Protein AF-0000000078877905 (afdb_homodimer)

Nearest PDB structures (foldseek):
  4apf-assembly1_A-2  TM=9.001E-01  e=4.195E-02  Homo sapiens
  3i3n-assembly1_A  TM=9.060E-01  e=4.950E-02  Homo sapiens
  4apf-assembly1_A-2  TM=9.000E-01  e=6.946E-02  Homo sapiens
  3i3n-assembly1_A  TM=9.058E-01  e=1.123E-01  Homo sapiens

InterPro domains:
  IPR011705 BTB/Kelch-associated [PF07707] (1-41)

Organism: Nematostella vectensis (NCBI:txid45351)

Sequence (212 aa):
VFEAVMSWIKHDVESRKKDLANLLEHIRFPLLTRKFLIDTVAKEDLIMNERPCREFVLEAIDYHLIPERRACTRTTRTIPREKSSRAVYVVGGEGKGALHDEVHSIVFEAVMSWIKHDVESRKKDLANLLEHIRFPLLTRKFLIDTVAKEDLIMNERPCREFVLEAIDYHLIPERRACTRTTRTIPREKSSRAVYVVGGEGKGALHDEVHSI

pLDDT: mean 81.26, std 23.17, range [32.41, 98.12]

Structure (mmCIF, N/CA/C/O backbone):
data_AF-0000000078877905-model_v1
#
loop_
_entity.id
_entity.type
_entity.pdbx_description
1 polymer 'BACK domain-containing protein'
#
loop_
_atom_site.group_PDB
_atom_site.id
_atom_site.type_symbol
_atom_site.label_atom_id
_atom_site.label_alt_id
_atom_site.label_comp_id
_atom_site.label_asym_id
_atom_site.label_entity_id
_atom_site.label_seq_id
_atom_site.pdbx_PDB_ins_code
_atom_site.Cartn_x
_atom_site.Cartn_y
_atom_site.Cartn_z
_atom_site.occupancy
_atom_site.B_iso_or_equiv
_atom_site.auth_seq_id
_atom_site.auth_comp_id
_atom_site.auth_asym_id
_atom_site.auth_atom_id
_atom_site.pdbx_PDB_model_num
ATOM 1 N N . VAL A 1 1 ? -17.625 -8.328 4.078 1 94.25 1 VAL A N 1
ATOM 2 C CA . VAL A 1 1 ? -17.562 -8.883 2.732 1 94.25 1 VAL A CA 1
ATOM 3 C C . VAL A 1 1 ? -16.156 -9.406 2.453 1 94.25 1 VAL A C 1
ATOM 5 O O . VAL A 1 1 ? -15.977 -10.562 2.068 1 94.25 1 VAL A O 1
ATOM 8 N N . PHE A 1 2 ? -15.109 -8.703 2.826 1 96.81 2 PHE A N 1
ATOM 9 C CA . PHE A 1 2 ? -13.727 -9.062 2.551 1 96.81 2 PHE A CA 1
ATOM 10 C C . PHE A 1 2 ? -13.359 -10.375 3.234 1 96.81 2 PHE A C 1
ATOM 12 O O . PHE A 1 2 ? -12.844 -11.297 2.592 1 96.81 2 PHE A O 1
ATOM 19 N N . GLU A 1 3 ? -13.664 -10.477 4.477 1 94.94 3 GLU A N 1
ATOM 20 C CA . GLU A 1 3 ? -13.297 -11.656 5.262 1 94.94 3 GLU A CA 1
ATOM 21 C C . GLU A 1 3 ? -13.961 -12.914 4.715 1 94.94 3 GLU A C 1
ATOM 23 O O . GLU A 1 3 ? -13.352 -13.984 4.703 1 94.94 3 GLU A O 1
ATOM 28 N N . ALA A 1 4 ? -15.164 -12.766 4.34 1 96.5 4 ALA A N 1
ATOM 29 C CA . ALA A 1 4 ? -15.875 -13.891 3.746 1 96.5 4 ALA A CA 1
ATOM 30 C C . ALA A 1 4 ? -15.219 -14.328 2.441 1 96.5 4 ALA A C 1
ATOM 32 O O . ALA A 1 4 ? -15.031 -15.523 2.207 1 96.5 4 ALA A O 1
ATOM 33 N N . VAL A 1 5 ? -14.922 -13.391 1.605 1 97.25 5 VAL A N 1
ATOM 34 C CA . VAL A 1 5 ? -14.273 -13.672 0.329 1 97.25 5 VAL A CA 1
ATOM 35 C C . VAL A 1 5 ? -12.945 -14.391 0.57 1 97.25 5 VAL A C 1
ATOM 37 O O . VAL A 1 5 ? -12.664 -15.406 -0.062 1 97.25 5 VAL A O 1
ATOM 40 N N . MET A 1 6 ? -12.156 -13.938 1.506 1 97.56 6 MET A N 1
ATOM 41 C CA . MET A 1 6 ? -10.844 -14.523 1.76 1 97.56 6 MET A CA 1
ATOM 42 C C . MET A 1 6 ? -10.977 -15.922 2.354 1 97.56 6 MET A C 1
ATOM 44 O O . MET A 1 6 ? -10.195 -16.812 2.023 1 97.56 6 MET A O 1
ATOM 48 N N . SER A 1 7 ? -11.969 -16.062 3.256 1 96.75 7 SER A N 1
ATOM 49 C CA . SER A 1 7 ? -12.219 -17.375 3.816 1 96.75 7 SER A CA 1
ATOM 50 C C . SER A 1 7 ? -12.547 -18.391 2.725 1 96.75 7 SER A C 1
ATOM 52 O O . SER A 1 7 ? -12.055 -19.516 2.746 1 96.75 7 SER A O 1
ATOM 54 N N . TRP A 1 8 ? -13.344 -18 1.843 1 96.94 8 TRP A N 1
ATOM 55 C CA . TRP A 1 8 ? -13.734 -18.859 0.726 1 96.94 8 TRP A CA 1
ATOM 56 C C . TRP A 1 8 ? -12.523 -19.219 -0.134 1 96.94 8 TRP A C 1
ATOM 58 O O . TRP A 1 8 ? -12.336 -20.375 -0.506 1 96.94 8 TRP A O 1
ATOM 68 N N . ILE A 1 9 ? -11.727 -18.266 -0.478 1 97.38 9 ILE A N 1
ATOM 69 C CA . ILE A 1 9 ? -10.562 -18.469 -1.324 1 97.38 9 ILE A CA 1
ATOM 70 C C . ILE A 1 9 ? -9.57 -19.406 -0.622 1 97.38 9 ILE A C 1
ATOM 72 O O . ILE A 1 9 ? -9.047 -20.328 -1.234 1 97.38 9 ILE A O 1
ATOM 76 N N . LYS A 1 10 ? -9.352 -19.188 0.674 1 97.19 10 LYS A N 1
ATOM 77 C CA . LYS A 1 10 ? -8.32 -19.891 1.431 1 97.19 10 LYS A CA 1
ATOM 78 C C . LYS A 1 10 ? -8.711 -21.359 1.659 1 97.19 10 LYS A C 1
ATOM 80 O O . LYS A 1 10 ? -7.855 -22.203 1.917 1 97.19 10 LYS A O 1
ATOM 85 N N . HIS A 1 11 ? -9.898 -21.688 1.582 1 96.5 11 HIS A N 1
ATOM 86 C CA . HIS A 1 11 ? -10.352 -23.062 1.718 1 96.5 11 HIS A CA 1
ATOM 87 C C . HIS A 1 11 ? -9.828 -23.938 0.583 1 96.5 11 HIS A C 1
ATOM 89 O O . HIS A 1 11 ? -9.57 -25.125 0.772 1 96.5 11 HIS A O 1
ATOM 95 N N . ASP A 1 12 ? -9.656 -23.406 -0.524 1 96.69 12 ASP A N 1
ATOM 96 C CA . ASP A 1 12 ? -9.125 -24.125 -1.684 1 96.69 12 ASP A CA 1
ATOM 97 C C . ASP A 1 12 ? -8.43 -23.156 -2.645 1 96.69 12 ASP A C 1
ATOM 99 O O . ASP A 1 12 ? -8.906 -22.938 -3.762 1 96.69 12 ASP A O 1
ATOM 103 N N . VAL A 1 13 ? -7.301 -22.719 -2.293 1 96.88 13 VAL A N 1
ATOM 104 C CA . VAL A 1 13 ? -6.582 -21.656 -2.994 1 96.88 13 VAL A CA 1
ATOM 105 C C . VAL A 1 13 ? -6.258 -22.109 -4.418 1 96.88 13 VAL A C 1
ATOM 107 O O . VAL A 1 13 ? -6.402 -21.344 -5.367 1 96.88 13 VAL A O 1
ATOM 110 N N . GLU A 1 14 ? -5.793 -23.312 -4.645 1 96.31 14 GLU A N 1
ATOM 111 C CA . GLU A 1 14 ? -5.375 -23.828 -5.945 1 96.31 14 GLU A CA 1
ATOM 112 C C . GLU A 1 14 ? -6.488 -23.703 -6.977 1 96.31 14 GLU A C 1
ATOM 114 O O . GLU A 1 14 ? -6.238 -23.297 -8.117 1 96.31 14 GLU A O 1
ATOM 119 N N . SER A 1 15 ? -7.668 -23.922 -6.566 1 96.56 15 SER A N 1
ATOM 120 C CA . SER A 1 15 ? -8.789 -23.938 -7.5 1 96.56 15 SER A CA 1
ATOM 121 C C . SER A 1 15 ? -9.453 -22.562 -7.578 1 96.56 15 SER A C 1
ATOM 123 O O . SER A 1 15 ? -10.008 -22.188 -8.617 1 96.56 15 SER A O 1
ATOM 125 N N . ARG A 1 16 ? -9.266 -21.75 -6.531 1 96 16 ARG A N 1
ATOM 126 C CA . ARG A 1 16 ? -10.141 -20.594 -6.445 1 96 16 ARG A CA 1
ATOM 127 C C . ARG A 1 16 ? -9.352 -19.297 -6.598 1 96 16 ARG A C 1
ATOM 129 O O . ARG A 1 16 ? -9.938 -18.219 -6.738 1 96 16 ARG A O 1
ATOM 136 N N . LYS A 1 17 ? -8.07 -19.297 -6.641 1 96.62 17 LYS A N 1
ATOM 137 C CA . LYS A 1 17 ? -7.223 -18.109 -6.746 1 96.62 17 LYS A CA 1
ATOM 138 C C . LYS A 1 17 ? -7.531 -17.328 -8.016 1 96.62 17 LYS A C 1
ATOM 140 O O . LYS A 1 17 ? -7.48 -16.094 -8.023 1 96.62 17 LYS A O 1
ATOM 145 N N . LYS A 1 18 ? -7.848 -18.062 -9.016 1 96.12 18 LYS A N 1
ATOM 146 C CA . LYS A 1 18 ? -8.117 -17.438 -10.312 1 96.12 18 LYS A CA 1
ATOM 147 C C . LYS A 1 18 ? -9.336 -16.516 -10.234 1 96.12 18 LYS A C 1
ATOM 149 O O . LYS A 1 18 ? -9.484 -15.609 -11.047 1 96.12 18 LYS A O 1
ATOM 154 N N . ASP A 1 19 ? -10.156 -16.75 -9.344 1 96.19 19 ASP A N 1
ATOM 155 C CA . ASP A 1 19 ? -11.406 -16.016 -9.227 1 96.19 19 ASP A CA 1
ATOM 156 C C . ASP A 1 19 ? -11.25 -14.836 -8.258 1 96.19 19 ASP A C 1
ATOM 158 O O . ASP A 1 19 ? -12.164 -14.016 -8.125 1 96.19 19 ASP A O 1
ATOM 162 N N . LEU A 1 20 ? -10.172 -14.688 -7.648 1 97.75 20 LEU A N 1
ATOM 163 C CA . LEU A 1 20 ? -9.992 -13.742 -6.551 1 97.75 20 LEU A CA 1
ATOM 164 C C . LEU A 1 20 ? -10.18 -12.312 -7.035 1 97.75 20 LEU A C 1
ATOM 166 O O . LEU A 1 20 ? -10.922 -11.539 -6.422 1 97.75 20 LEU A O 1
ATOM 170 N N . ALA A 1 21 ? -9.578 -12 -8.109 1 97.25 21 ALA A N 1
ATOM 171 C CA . ALA A 1 21 ? -9.688 -10.633 -8.625 1 97.25 21 ALA A CA 1
ATOM 172 C C . ALA A 1 21 ? -11.141 -10.266 -8.906 1 97.25 21 ALA A C 1
ATOM 174 O O . ALA A 1 21 ? -11.586 -9.164 -8.586 1 97.25 21 ALA A O 1
ATOM 175 N N . ASN A 1 22 ? -11.773 -11.164 -9.492 1 96.25 22 ASN A N 1
ATOM 176 C CA . ASN A 1 22 ? -13.18 -10.945 -9.812 1 96.25 22 ASN A CA 1
ATOM 177 C C . ASN A 1 22 ? -14.008 -10.703 -8.555 1 96.25 22 ASN A C 1
ATOM 179 O O . ASN A 1 22 ? -14.922 -9.875 -8.555 1 96.25 22 ASN A O 1
ATOM 183 N N . LEU A 1 23 ? -13.773 -11.398 -7.555 1 96.56 23 LEU A N 1
ATOM 184 C CA . LEU A 1 23 ? -14.484 -11.242 -6.297 1 96.56 23 LEU A CA 1
ATOM 185 C C . LEU A 1 23 ? -14.148 -9.906 -5.641 1 96.56 23 LEU A C 1
ATOM 187 O O . LEU A 1 23 ? -15.039 -9.211 -5.148 1 96.56 23 LEU A O 1
ATOM 191 N N . LEU A 1 24 ? -12.883 -9.539 -5.695 1 96.69 24 LEU A N 1
ATOM 192 C CA . LEU A 1 24 ? -12.422 -8.336 -5.02 1 96.69 24 LEU A CA 1
ATOM 193 C C . LEU A 1 24 ? -12.977 -7.086 -5.695 1 96.69 24 LEU A C 1
ATOM 195 O O . LEU A 1 24 ? -13.141 -6.047 -5.055 1 96.69 24 LEU A O 1
ATOM 199 N N . GLU A 1 25 ? -13.219 -7.195 -6.965 1 95.31 25 GLU A N 1
ATOM 200 C CA . GLU A 1 25 ? -13.75 -6.062 -7.719 1 95.31 25 GLU A CA 1
ATOM 201 C C . GLU A 1 25 ? -15.062 -5.574 -7.121 1 95.31 25 GLU A C 1
ATOM 203 O O . GLU A 1 25 ? -15.445 -4.418 -7.309 1 95.31 25 GLU A O 1
ATOM 208 N N . HIS A 1 26 ? -15.68 -6.391 -6.418 1 93.62 26 HIS A N 1
ATOM 209 C CA . HIS A 1 26 ? -16.984 -6.051 -5.871 1 93.62 26 HIS A CA 1
ATOM 210 C C . HIS A 1 26 ? -16.859 -5.465 -4.469 1 93.62 26 HIS A C 1
ATOM 212 O O . HIS A 1 26 ? -17.844 -4.996 -3.9 1 93.62 26 HIS A O 1
ATOM 218 N N . ILE A 1 27 ? -15.797 -5.48 -3.939 1 95.31 27 ILE A N 1
ATOM 219 C CA . ILE A 1 27 ? -15.57 -4.887 -2.627 1 95.31 27 ILE A CA 1
ATOM 220 C C . ILE A 1 27 ? -15.227 -3.406 -2.787 1 95.31 27 ILE A C 1
ATOM 222 O O . ILE A 1 27 ? -14.352 -3.047 -3.58 1 95.31 27 ILE A O 1
ATOM 226 N N . ARG A 1 28 ? -15.906 -2.492 -2.098 1 94.56 28 ARG A N 1
ATOM 227 C CA . ARG A 1 28 ? -15.602 -1.063 -2.107 1 94.56 28 ARG A CA 1
ATOM 228 C C . ARG A 1 28 ? -14.477 -0.734 -1.132 1 94.56 28 ARG A C 1
ATOM 230 O O . ARG A 1 28 ? -14.727 -0.2 -0.049 1 94.56 28 ARG A O 1
ATOM 237 N N . PHE A 1 29 ? -13.266 -0.919 -1.469 1 96.12 29 PHE A N 1
ATOM 238 C CA . PHE A 1 29 ? -12.078 -0.838 -0.625 1 96.12 29 PHE A CA 1
ATOM 239 C C . PHE A 1 29 ? -11.875 0.584 -0.116 1 96.12 29 PHE A C 1
ATOM 241 O O . PHE A 1 29 ? -11.484 0.787 1.036 1 96.12 29 PHE A O 1
ATOM 248 N N . PRO A 1 30 ? -12.227 1.585 -0.943 1 95.19 30 PRO A N 1
ATOM 249 C CA . PRO A 1 30 ? -12 2.963 -0.502 1 95.19 30 PRO A CA 1
ATOM 250 C C . PRO A 1 30 ? -12.867 3.352 0.693 1 95.19 30 PRO A C 1
ATOM 252 O O . PRO A 1 30 ? -12.586 4.348 1.365 1 95.19 30 PRO A O 1
ATOM 255 N N . LEU A 1 31 ? -13.883 2.531 0.875 1 93.25 31 LEU A N 1
ATOM 256 C CA . LEU A 1 31 ? -14.797 2.846 1.971 1 93.25 31 LEU A CA 1
ATOM 257 C C . LEU A 1 31 ? -14.383 2.113 3.244 1 93.25 31 LEU A C 1
ATOM 259 O O . LEU A 1 31 ? -14.977 2.326 4.305 1 93.25 31 LEU A O 1
ATOM 263 N N . LEU A 1 32 ? -13.398 1.354 3.221 1 95.31 32 LEU A N 1
ATOM 264 C CA . LEU A 1 32 ? -12.883 0.674 4.406 1 95.31 32 LEU A CA 1
ATOM 265 C C . LEU A 1 32 ? -11.977 1.598 5.211 1 95.31 32 LEU A C 1
ATOM 267 O O . LEU A 1 32 ? -11.461 2.582 4.684 1 95.31 32 LEU A O 1
ATOM 271 N N . THR A 1 33 ? -11.781 1.248 6.461 1 96.12 33 THR A N 1
ATOM 272 C CA . THR A 1 33 ? -10.953 2.092 7.312 1 96.12 33 THR A CA 1
ATOM 273 C C . THR A 1 33 ? -9.477 1.945 6.945 1 96.12 33 THR A C 1
ATOM 275 O O . THR A 1 33 ? -9.047 0.89 6.473 1 96.12 33 THR A O 1
ATOM 278 N N . ARG A 1 34 ? -8.734 2.982 7.203 1 96.25 34 ARG A N 1
ATOM 279 C CA . ARG A 1 34 ? -7.297 2.982 6.977 1 96.25 34 ARG A CA 1
ATOM 280 C C . ARG A 1 34 ? -6.621 1.826 7.707 1 96.25 34 ARG A C 1
ATOM 282 O O . ARG A 1 34 ? -5.809 1.107 7.125 1 96.25 34 ARG A O 1
ATOM 289 N N . LYS A 1 35 ? -6.957 1.653 8.953 1 95.88 35 LYS A N 1
ATOM 290 C CA . LYS A 1 35 ? -6.375 0.597 9.773 1 95.88 35 LYS A CA 1
ATOM 291 C C . LYS A 1 35 ? -6.652 -0.78 9.18 1 95.88 35 LYS A C 1
ATOM 293 O O . LYS A 1 35 ? -5.766 -1.635 9.141 1 95.88 35 LYS A O 1
ATOM 298 N N . PHE A 1 36 ? -7.855 -1.017 8.758 1 97.56 36 PHE A N 1
ATOM 299 C CA . PHE A 1 36 ? -8.211 -2.307 8.172 1 97.56 36 PHE A CA 1
ATOM 300 C C . PHE A 1 36 ? -7.402 -2.564 6.906 1 97.56 36 PHE A C 1
ATOM 302 O O . PHE A 1 36 ? -6.918 -3.676 6.691 1 97.56 36 PHE A O 1
ATOM 309 N N . LEU A 1 37 ? -7.227 -1.54 6.074 1 97.56 37 LEU A N 1
ATOM 310 C CA . LEU A 1 37 ? -6.48 -1.678 4.832 1 97.56 37 LEU A CA 1
ATOM 311 C C . LEU A 1 37 ? -5.027 -2.057 5.109 1 97.56 37 LEU A C 1
ATOM 313 O O . LEU A 1 37 ? -4.5 -2.99 4.504 1 97.56 37 LEU A O 1
ATOM 317 N N . ILE A 1 38 ? -4.453 -1.411 6.074 1 97 38 ILE A N 1
ATOM 318 C CA . ILE A 1 38 ? -3.027 -1.574 6.336 1 97 38 ILE A CA 1
ATOM 319 C C . ILE A 1 38 ? -2.795 -2.855 7.137 1 97 38 ILE A C 1
ATOM 321 O O . ILE A 1 38 ? -1.877 -3.623 6.832 1 97 38 ILE A O 1
ATOM 325 N N . ASP A 1 39 ? -3.604 -3.104 8.055 1 96.44 39 ASP A N 1
ATOM 326 C CA . ASP A 1 39 ? -3.338 -4.176 9.008 1 96.44 39 ASP A CA 1
ATOM 327 C C . ASP A 1 39 ? -3.889 -5.508 8.508 1 96.44 39 ASP A C 1
ATOM 329 O O . ASP A 1 39 ? -3.529 -6.566 9.023 1 96.44 39 ASP A O 1
ATOM 333 N N . THR A 1 40 ? -4.758 -5.508 7.582 1 97.25 40 THR A N 1
ATOM 334 C CA . THR A 1 40 ? -5.398 -6.754 7.18 1 97.25 40 THR A CA 1
ATOM 335 C C . THR A 1 40 ? -5.25 -6.977 5.676 1 97.25 40 THR A C 1
ATOM 337 O O . THR A 1 40 ? -4.586 -7.922 5.246 1 97.25 40 THR A O 1
ATOM 340 N N . VAL A 1 41 ? -5.727 -6.078 4.898 1 98.06 41 VAL A N 1
ATOM 341 C CA . VAL A 1 41 ? -5.84 -6.312 3.463 1 98.06 41 VAL A CA 1
ATOM 342 C C . VAL A 1 41 ? -4.449 -6.324 2.83 1 98.06 41 VAL A C 1
ATOM 344 O O . VAL A 1 41 ? -4.109 -7.242 2.082 1 98.06 41 VAL A O 1
ATOM 347 N N . ALA A 1 42 ? -3.637 -5.297 3.166 1 97.19 42 ALA A N 1
ATOM 348 C CA . ALA A 1 42 ? -2.322 -5.117 2.553 1 97.19 42 ALA A CA 1
ATOM 349 C C . ALA A 1 42 ? -1.352 -6.203 3.012 1 97.19 42 ALA A C 1
ATOM 351 O O . ALA A 1 42 ? -0.271 -6.359 2.438 1 97.19 42 ALA A O 1
ATOM 352 N N . LYS A 1 43 ? -1.758 -7 3.932 1 96 43 LYS A N 1
ATOM 353 C CA . LYS A 1 43 ? -0.897 -8.062 4.445 1 96 43 LYS A CA 1
ATOM 354 C C . LYS A 1 43 ? -1.222 -9.398 3.787 1 96 43 LYS A C 1
ATOM 356 O O . LYS A 1 43 ? -0.519 -10.391 4 1 96 43 LYS A O 1
ATOM 361 N N . GLU A 1 44 ? -2.195 -9.438 3 1 96.94 44 GLU A N 1
ATOM 362 C CA . GLU A 1 44 ? -2.584 -10.672 2.326 1 96.94 44 GLU A CA 1
ATOM 363 C C . GLU A 1 44 ? -1.74 -10.906 1.075 1 96.94 44 GLU A C 1
ATOM 365 O O . GLU A 1 44 ? -1.953 -10.258 0.046 1 96.94 44 GLU A O 1
ATOM 370 N N . ASP A 1 45 ? -0.927 -11.938 1.126 1 96.12 45 ASP A N 1
ATOM 371 C CA . ASP A 1 45 ? -0.044 -12.25 0.006 1 96.12 45 ASP A CA 1
ATOM 372 C C . ASP A 1 45 ? -0.846 -12.578 -1.25 1 96.12 45 ASP A C 1
ATOM 374 O O . ASP A 1 45 ? -0.459 -12.203 -2.359 1 96.12 45 ASP A O 1
ATOM 378 N N . LEU A 1 46 ? -1.869 -13.297 -1.067 1 95.88 46 LEU A N 1
ATOM 379 C CA . LEU A 1 46 ? -2.697 -13.711 -2.195 1 95.88 46 LEU A CA 1
ATOM 380 C C . LEU A 1 46 ? -3.178 -12.5 -2.99 1 95.88 46 LEU A C 1
ATOM 382 O O . LEU A 1 46 ? -3.387 -12.594 -4.203 1 95.88 46 LEU A O 1
ATOM 386 N N . ILE A 1 47 ? -3.25 -11.398 -2.299 1 97.56 47 ILE A N 1
ATOM 387 C CA . ILE A 1 47 ? -3.754 -10.18 -2.934 1 97.56 47 ILE A CA 1
ATOM 388 C C . ILE A 1 47 ? -2.59 -9.375 -3.502 1 97.56 47 ILE A C 1
ATOM 390 O O . ILE A 1 47 ? -2.613 -8.977 -4.668 1 97.56 47 ILE A O 1
ATOM 394 N N . MET A 1 48 ? -1.555 -9.227 -2.688 1 96.88 48 MET A N 1
ATOM 395 C CA . MET A 1 48 ? -0.489 -8.289 -3.018 1 96.88 48 MET A CA 1
ATOM 396 C C . MET A 1 48 ? 0.445 -8.867 -4.074 1 96.88 48 MET A C 1
ATOM 398 O O . MET A 1 48 ? 1.123 -8.125 -4.785 1 96.88 48 MET A O 1
ATOM 402 N N . ASN A 1 49 ? 0.405 -10.133 -4.195 1 95.56 49 ASN A N 1
ATOM 403 C CA . ASN A 1 49 ? 1.267 -10.773 -5.188 1 95.56 49 ASN A CA 1
ATOM 404 C C . ASN A 1 49 ? 0.582 -10.859 -6.551 1 95.56 49 ASN A C 1
ATOM 406 O O . ASN A 1 49 ? 1.193 -11.289 -7.527 1 95.56 49 ASN A O 1
ATOM 410 N N . GLU A 1 50 ? -0.615 -10.539 -6.668 1 95.12 50 GLU A N 1
ATOM 411 C CA . GLU A 1 50 ? -1.373 -10.539 -7.914 1 95.12 50 GLU A CA 1
ATOM 412 C C . GLU A 1 50 ? -1.755 -9.117 -8.32 1 95.12 50 GLU A C 1
ATOM 414 O O . GLU A 1 50 ? -2.629 -8.5 -7.711 1 95.12 50 GLU A O 1
ATOM 419 N N . ARG A 1 51 ? -1.189 -8.742 -9.398 1 95.12 51 ARG A N 1
ATOM 420 C CA . ARG A 1 51 ? -1.271 -7.344 -9.812 1 95.12 51 ARG A CA 1
ATOM 421 C C . ARG A 1 51 ? -2.719 -6.871 -9.859 1 95.12 51 ARG A C 1
ATOM 423 O O . ARG A 1 51 ? -3.057 -5.828 -9.297 1 95.12 51 ARG A O 1
ATOM 430 N N . PRO A 1 52 ? -3.635 -7.625 -10.539 1 96.25 52 PRO A N 1
ATOM 431 C CA . PRO A 1 52 ? -5.016 -7.133 -10.602 1 96.25 52 PRO A CA 1
ATOM 432 C C . PRO A 1 52 ? -5.637 -6.953 -9.219 1 96.25 52 PRO A C 1
ATOM 434 O O . PRO A 1 52 ? -6.434 -6.035 -9.008 1 96.25 52 PRO A O 1
ATOM 437 N N . CYS A 1 53 ? -5.293 -7.773 -8.328 1 97.38 53 CYS A N 1
ATOM 438 C CA . CYS A 1 53 ? -5.816 -7.688 -6.973 1 97.38 53 CYS A CA 1
ATOM 439 C C . CYS A 1 53 ? -5.164 -6.543 -6.207 1 97.38 53 CYS A C 1
ATOM 441 O O . CYS A 1 53 ? -5.848 -5.781 -5.523 1 97.38 53 CYS A O 1
ATOM 443 N N . ARG A 1 54 ? -3.898 -6.457 -6.371 1 97.44 54 ARG A N 1
ATOM 444 C CA . ARG A 1 54 ? -3.107 -5.426 -5.707 1 97.44 54 ARG A CA 1
ATOM 445 C C . ARG A 1 54 ? -3.588 -4.031 -6.098 1 97.44 54 ARG A C 1
ATOM 447 O O . ARG A 1 54 ? -3.572 -3.113 -5.277 1 97.44 54 ARG A O 1
ATOM 454 N N . GLU A 1 55 ? -4.004 -3.877 -7.277 1 96.5 55 GLU A N 1
ATOM 455 C CA . GLU A 1 55 ? -4.449 -2.586 -7.793 1 96.5 55 GLU A CA 1
ATOM 456 C C . GLU A 1 55 ? -5.672 -2.082 -7.031 1 96.5 55 GLU A C 1
ATOM 458 O O . GLU A 1 55 ? -5.832 -0.878 -6.824 1 96.5 55 GLU A O 1
ATOM 463 N N . PHE A 1 56 ? -6.5 -2.984 -6.637 1 96.31 56 PHE A N 1
ATOM 464 C CA . PHE A 1 56 ? -7.664 -2.576 -5.855 1 96.31 56 PHE A CA 1
ATOM 465 C C . PHE A 1 56 ? -7.234 -2.006 -4.508 1 96.31 56 PHE A C 1
ATOM 467 O O . PHE A 1 56 ? -7.816 -1.027 -4.031 1 96.31 56 PHE A O 1
ATOM 474 N N . VAL A 1 57 ? -6.254 -2.592 -3.918 1 97.56 57 VAL A N 1
ATOM 475 C CA . VAL A 1 57 ? -5.762 -2.152 -2.615 1 97.56 57 VAL A CA 1
ATOM 476 C C . VAL A 1 57 ? -5.086 -0.791 -2.75 1 97.56 57 VAL A C 1
ATOM 478 O O . VAL A 1 57 ? -5.324 0.111 -1.943 1 97.56 57 VAL A O 1
ATOM 481 N N . LEU A 1 58 ? -4.281 -0.656 -3.773 1 97.12 58 LEU A N 1
ATOM 482 C CA . LEU A 1 58 ? -3.561 0.593 -3.998 1 97.12 58 LEU A CA 1
ATOM 483 C C . LEU A 1 58 ? -4.527 1.726 -4.324 1 97.12 58 LEU A C 1
ATOM 485 O O . LEU A 1 58 ? -4.285 2.879 -3.961 1 97.12 58 LEU A O 1
ATOM 489 N N . GLU A 1 59 ? -5.582 1.372 -4.992 1 96.12 59 GLU A N 1
ATOM 490 C CA . GLU A 1 59 ? -6.625 2.361 -5.242 1 96.12 59 GLU A CA 1
ATOM 491 C C . GLU A 1 59 ? -7.211 2.891 -3.938 1 96.12 59 GLU A C 1
ATOM 493 O O . GLU A 1 59 ? -7.426 4.094 -3.789 1 96.12 59 GLU A O 1
ATOM 498 N N . ALA A 1 60 ? -7.512 2.043 -3.1 1 97.06 60 ALA A N 1
ATOM 499 C CA . ALA A 1 60 ? -8.055 2.432 -1.8 1 97.06 60 ALA A CA 1
ATOM 500 C C . ALA A 1 60 ? -7.047 3.258 -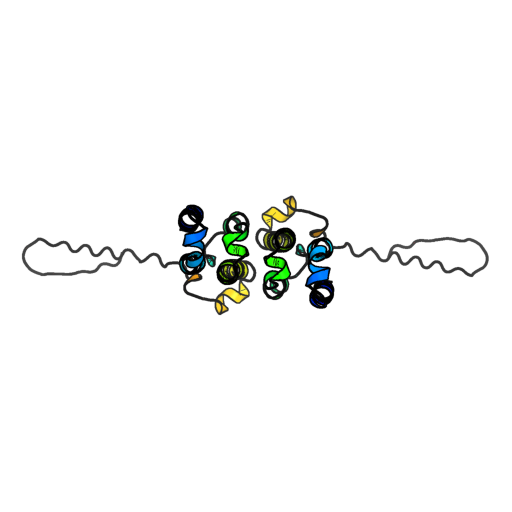1.008 1 97.06 60 ALA A C 1
ATOM 502 O O . ALA A 1 60 ? -7.406 4.258 -0.384 1 97.06 60 ALA A O 1
ATOM 503 N N . ILE A 1 61 ? -5.816 2.807 -1.026 1 97.81 61 ILE A N 1
ATOM 504 C CA . ILE A 1 61 ? -4.762 3.531 -0.322 1 97.81 61 ILE A CA 1
ATOM 505 C C . ILE A 1 61 ? -4.609 4.93 -0.917 1 97.81 61 ILE A C 1
ATOM 507 O O . ILE A 1 61 ? -4.52 5.914 -0.185 1 97.81 61 ILE A O 1
ATOM 511 N N . ASP A 1 62 ? -4.602 4.98 -2.182 1 96.5 62 ASP A N 1
ATOM 512 C CA . ASP A 1 62 ? -4.547 6.266 -2.873 1 96.5 62 ASP A CA 1
ATOM 513 C C . ASP A 1 62 ? -5.691 7.176 -2.43 1 96.5 62 ASP A C 1
ATOM 515 O O . ASP A 1 62 ? -5.48 8.359 -2.16 1 96.5 62 ASP A O 1
ATOM 519 N N . TYR A 1 63 ? -6.875 6.688 -2.389 1 96.38 63 TYR A N 1
ATOM 520 C CA . TYR A 1 63 ? -8.078 7.402 -1.98 1 96.38 63 TYR A CA 1
ATOM 521 C C . TYR A 1 63 ? -7.891 8.055 -0.618 1 96.38 63 TYR A C 1
ATOM 523 O O . TYR A 1 63 ? -8.32 9.195 -0.404 1 96.38 63 TYR A O 1
ATOM 531 N N . HIS A 1 64 ? -7.293 7.387 0.305 1 96.12 64 HIS A N 1
ATOM 532 C CA . HIS A 1 64 ? -7.09 7.883 1.662 1 96.12 64 HIS A CA 1
ATOM 533 C C . HIS A 1 64 ? -5.891 8.82 1.733 1 96.12 64 HIS A C 1
ATOM 535 O O . HIS A 1 64 ? -5.887 9.766 2.523 1 96.12 64 HIS A O 1
ATOM 541 N N . LEU A 1 65 ? -4.906 8.602 0.946 1 96.06 65 LEU A N 1
ATOM 542 C CA . LEU A 1 65 ? -3.617 9.281 1.062 1 96.06 65 LEU A CA 1
ATOM 543 C C . LEU A 1 65 ? -3.645 10.625 0.345 1 96.06 65 LEU A C 1
ATOM 545 O O . LEU A 1 65 ? -2.965 11.57 0.76 1 96.06 65 LEU A O 1
ATOM 549 N N . ILE A 1 66 ? -4.367 10.664 -0.64 1 95.75 66 ILE A N 1
ATOM 550 C CA . ILE A 1 66 ? -4.352 11.852 -1.482 1 95.75 66 ILE A CA 1
ATOM 551 C C . ILE A 1 66 ? -5.777 12.336 -1.721 1 95.75 66 ILE A C 1
ATOM 553 O O . ILE A 1 66 ? -6.305 12.219 -2.83 1 95.75 66 ILE A O 1
ATOM 557 N N . PRO A 1 67 ? -6.363 12.945 -0.763 1 92.25 67 PRO A N 1
ATOM 558 C CA . PRO A 1 67 ? -7.766 13.367 -0.845 1 92.25 67 PRO A CA 1
ATOM 559 C C . PRO A 1 67 ? -8.039 14.297 -2.023 1 92.25 67 PRO A C 1
ATOM 561 O O . PRO A 1 67 ? -9.148 14.305 -2.564 1 92.25 67 PRO A O 1
ATOM 564 N N . GLU A 1 68 ? -7.035 15.031 -2.371 1 92.56 68 GLU A N 1
ATOM 565 C CA . GLU A 1 68 ? -7.188 15.961 -3.482 1 92.56 68 GLU A CA 1
ATOM 566 C C . GLU A 1 68 ? -7.469 15.227 -4.789 1 92.56 68 GLU A C 1
ATOM 568 O O . GLU A 1 68 ? -7.941 15.828 -5.758 1 92.56 68 GLU A O 1
ATOM 573 N N . ARG A 1 69 ? -7.27 13.977 -4.809 1 92 69 ARG A N 1
ATOM 574 C CA . ARG A 1 69 ? -7.441 13.18 -6.02 1 92 69 ARG A CA 1
ATOM 575 C C . ARG A 1 69 ? -8.789 12.461 -6.012 1 92 69 ARG A C 1
ATOM 577 O O . ARG A 1 69 ? -9.172 11.852 -7.012 1 92 69 ARG A O 1
ATOM 584 N N . ARG A 1 70 ? -9.5 12.523 -4.949 1 87.38 70 ARG A N 1
ATOM 585 C CA . ARG A 1 70 ? -10.727 11.75 -4.797 1 87.38 70 ARG A CA 1
ATOM 586 C C . ARG A 1 70 ? -11.75 12.125 -5.863 1 87.38 70 ARG A C 1
ATOM 588 O O . ARG A 1 70 ? -12.43 11.25 -6.41 1 87.38 70 ARG A O 1
ATOM 595 N N . ALA A 1 71 ? -11.797 13.406 -6.07 1 84.19 71 ALA A N 1
ATOM 596 C CA . ALA A 1 71 ? -12.773 13.883 -7.047 1 84.19 71 ALA A CA 1
ATOM 597 C C . ALA A 1 71 ? -12.477 13.328 -8.438 1 84.19 71 ALA A C 1
ATOM 599 O O . ALA A 1 71 ? -13.398 13.016 -9.195 1 84.19 71 ALA A O 1
ATOM 600 N N . CYS A 1 72 ? -11.297 13.086 -8.711 1 83.69 72 CYS A N 1
ATOM 601 C CA . CYS A 1 72 ? -10.867 12.625 -10.023 1 83.69 72 CYS A CA 1
ATOM 602 C C . CYS A 1 72 ? -10.938 11.109 -10.125 1 83.69 72 CYS A C 1
ATOM 604 O O . CYS A 1 72 ? -10.906 10.547 -11.227 1 83.69 72 CYS A O 1
ATOM 606 N N . THR A 1 73 ? -10.945 10.461 -9.031 1 77.38 73 THR A N 1
ATOM 607 C CA . THR A 1 73 ? -10.898 9 -9.023 1 77.38 73 THR A CA 1
ATOM 608 C C . THR A 1 73 ? -12.258 8.43 -8.617 1 77.38 73 THR A C 1
ATOM 610 O O . THR A 1 73 ? -12.344 7.266 -8.219 1 77.38 73 THR A O 1
ATOM 613 N N . ARG A 1 74 ? -13.203 9.18 -8.781 1 77.56 74 ARG A N 1
ATOM 614 C CA . ARG A 1 74 ? -14.531 8.727 -8.367 1 77.56 74 ARG A CA 1
ATOM 615 C C . ARG A 1 74 ? -15 7.555 -9.219 1 77.56 74 ARG A C 1
ATOM 617 O O . ARG A 1 74 ? -14.93 7.605 -10.453 1 77.56 74 ARG A O 1
ATOM 624 N N . THR A 1 75 ? -15.125 6.488 -8.68 1 81.94 75 THR A N 1
ATOM 625 C CA . THR A 1 75 ? -15.656 5.266 -9.273 1 81.94 75 THR A CA 1
ATOM 626 C C . THR A 1 75 ? -16.781 4.691 -8.414 1 81.94 75 THR A C 1
ATOM 628 O O . THR A 1 75 ? -17.094 5.23 -7.352 1 81.94 75 THR A O 1
ATOM 631 N N . THR A 1 76 ? -17.531 3.721 -8.938 1 78.12 76 THR A N 1
ATOM 632 C CA . THR A 1 76 ? -18.594 3.076 -8.18 1 78.12 76 THR A CA 1
ATOM 633 C C . THR A 1 76 ? -18.078 2.6 -6.824 1 78.12 76 THR A C 1
ATOM 635 O O . THR A 1 76 ? -18.844 2.533 -5.855 1 78.12 76 THR A O 1
ATOM 638 N N . ARG A 1 77 ? -16.828 2.426 -6.77 1 83.06 77 ARG A N 1
ATOM 639 C CA . ARG A 1 77 ? -16.219 1.857 -5.57 1 83.06 77 ARG A CA 1
ATOM 640 C C . ARG A 1 77 ? -15.922 2.943 -4.543 1 83.06 77 ARG A C 1
ATOM 642 O O . ARG A 1 77 ? -15.648 2.645 -3.377 1 83.06 77 ARG A O 1
ATOM 649 N N . THR A 1 78 ? -16.016 4.133 -4.973 1 80.88 78 THR A N 1
ATOM 650 C CA . THR A 1 78 ? -15.672 5.238 -4.086 1 80.88 78 THR A CA 1
ATOM 651 C C . THR A 1 78 ? -16.938 5.945 -3.596 1 80.88 78 THR A C 1
ATOM 653 O O . THR A 1 78 ? -16.859 6.867 -2.779 1 80.88 78 THR A O 1
ATOM 656 N N . ILE A 1 79 ? -18.062 5.617 -4.18 1 74.12 79 ILE A N 1
ATOM 657 C CA . ILE A 1 79 ? -19.328 6.207 -3.785 1 74.12 79 ILE A CA 1
ATOM 658 C C . ILE A 1 79 ? -19.984 5.355 -2.695 1 74.12 79 ILE A C 1
ATOM 660 O O . ILE A 1 79 ? -20.125 4.145 -2.852 1 74.12 79 ILE A O 1
ATOM 664 N N . PRO A 1 80 ? -20.234 6.105 -1.542 1 71.81 80 PRO A N 1
ATOM 665 C CA . PRO A 1 80 ? -20.891 5.316 -0.498 1 71.81 80 PRO A CA 1
ATOM 666 C C . PRO A 1 80 ? -22.234 4.727 -0.953 1 71.81 80 PRO A C 1
ATOM 668 O O . PRO A 1 80 ? -22.922 5.328 -1.769 1 71.81 80 PRO A O 1
ATOM 671 N N . ARG A 1 81 ? -22.406 3.57 -0.594 1 61.91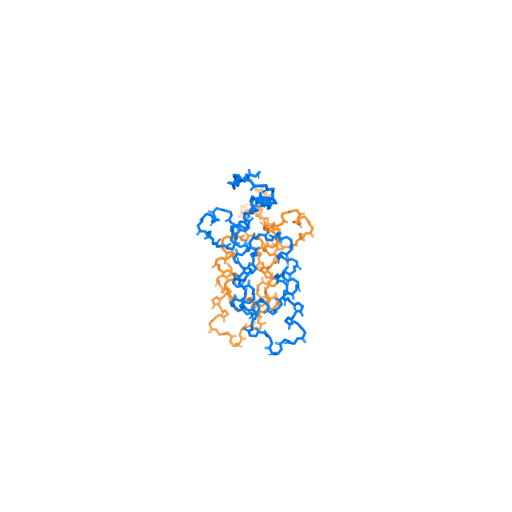 81 ARG A N 1
ATOM 672 C CA . ARG A 1 81 ? -23.703 2.99 -0.889 1 61.91 81 ARG A CA 1
ATOM 673 C C . ARG A 1 81 ? -24.828 3.83 -0.282 1 61.91 81 ARG A C 1
ATOM 675 O O . ARG A 1 81 ? -24.797 4.152 0.907 1 61.91 81 ARG A O 1
ATOM 682 N N . GLU A 1 82 ? -25.391 4.773 -1.037 1 59.38 82 GLU A N 1
ATOM 683 C CA . GLU A 1 82 ? -26.516 5.578 -0.571 1 59.38 82 GLU A CA 1
ATOM 684 C C . GLU A 1 82 ? -27.594 4.707 0.056 1 59.38 82 GLU A C 1
ATOM 686 O O . GLU A 1 82 ? -27.953 3.664 -0.493 1 59.38 82 GLU A O 1
ATOM 691 N N . LYS A 1 83 ? -27.578 4.816 1.488 1 50.75 83 LYS A N 1
ATOM 692 C CA . LYS A 1 83 ? -28.719 4.18 2.137 1 50.75 83 LYS A CA 1
ATOM 693 C C . LYS A 1 83 ? -30.016 4.473 1.383 1 50.75 83 LYS A C 1
ATOM 695 O O . LYS A 1 83 ? -30.312 5.629 1.062 1 50.75 83 LYS A O 1
ATOM 700 N N . SER A 1 84 ? -30.359 3.566 0.543 1 45.78 84 SER A N 1
ATOM 701 C CA . SER A 1 84 ? -31.703 3.727 -0.022 1 45.78 84 SER A CA 1
ATOM 702 C C . SER A 1 84 ? -32.688 4.277 1.014 1 45.78 84 SER A C 1
ATOM 704 O O . SER A 1 84 ? -32.719 3.807 2.152 1 45.78 84 SER A O 1
ATOM 706 N N . SER A 1 85 ? -32.938 5.559 0.988 1 47.38 85 SER A N 1
ATOM 707 C CA . SER A 1 85 ? -34.156 6.043 1.668 1 47.38 85 SER A CA 1
ATOM 708 C C . SER A 1 85 ? -35.219 4.977 1.704 1 47.38 85 SER A C 1
ATOM 710 O O . SER A 1 85 ? -35.562 4.375 0.678 1 47.38 85 SER A O 1
ATOM 712 N N . ARG A 1 86 ? -35.312 4.305 2.779 1 41.41 86 ARG A N 1
ATOM 713 C CA . ARG A 1 86 ? -36.406 3.383 3.066 1 41.41 86 ARG A CA 1
ATOM 714 C C . ARG A 1 86 ? -37.719 3.914 2.518 1 41.41 86 ARG A C 1
ATOM 716 O O . ARG A 1 86 ? -38.281 4.871 3.057 1 41.41 86 ARG A O 1
ATOM 723 N N . ALA A 1 87 ? -37.906 4.059 1.228 1 41.91 87 ALA A N 1
ATOM 724 C CA . ALA A 1 87 ? -39.312 4.227 0.866 1 41.91 87 ALA A CA 1
ATOM 725 C C . ALA A 1 87 ? -40.125 2.986 1.226 1 41.91 87 ALA A C 1
ATOM 727 O O . ALA A 1 87 ? -39.906 1.906 0.675 1 41.91 87 ALA A O 1
ATOM 728 N N . VAL A 1 88 ? -40.344 2.74 2.432 1 44.81 88 VAL A N 1
ATOM 729 C CA . VAL A 1 88 ? -41.312 1.733 2.83 1 44.81 88 VAL A CA 1
ATOM 730 C C . VAL A 1 88 ? -42.625 1.957 2.076 1 44.81 88 VAL A C 1
ATOM 732 O O . VAL A 1 88 ? -43.25 3.016 2.199 1 44.81 88 VAL A O 1
ATOM 735 N N . TYR A 1 89 ? -42.75 1.3 0.991 1 43.94 89 TYR A N 1
ATOM 736 C CA . TYR A 1 89 ? -44.062 1.271 0.34 1 43.94 89 TYR A CA 1
ATOM 737 C C . TYR A 1 89 ? -45.031 0.351 1.086 1 43.94 89 TYR A C 1
ATOM 739 O O . TYR A 1 89 ? -44.688 -0.799 1.38 1 43.94 89 TYR A O 1
ATOM 747 N N . VAL A 1 90 ? -45.625 0.856 2.1 1 41.97 90 VAL A N 1
ATOM 748 C CA . VAL A 1 90 ? -46.688 0.075 2.705 1 41.97 90 VAL A CA 1
ATOM 749 C C . VAL A 1 90 ? -47.812 -0.121 1.693 1 41.97 90 VAL A C 1
ATOM 751 O O . VAL A 1 90 ? -48.406 0.852 1.195 1 41.97 90 VAL A O 1
ATOM 754 N N . VAL A 1 91 ? -47.844 -1.14 0.962 1 45.47 91 VAL A N 1
ATOM 755 C CA . VAL A 1 91 ? -49 -1.526 0.126 1 45.47 91 VAL A CA 1
ATOM 756 C C . VAL A 1 91 ? -50.062 -2.215 0.981 1 45.47 91 VAL A C 1
ATOM 758 O O . VAL A 1 91 ? -49.781 -3.262 1.58 1 45.47 91 VAL A O 1
ATOM 761 N N . GLY A 1 92 ? -50.719 -1.449 1.921 1 40.69 92 GLY A N 1
ATOM 762 C CA . GLY A 1 92 ? -51.875 -2.012 2.572 1 40.69 92 GLY A CA 1
ATOM 763 C C . GLY A 1 92 ? -52.938 -2.508 1.593 1 40.69 92 GLY A C 1
ATOM 764 O O . GLY A 1 92 ? -53.312 -1.789 0.665 1 40.69 92 GLY A O 1
ATOM 765 N N . GLY A 1 93 ? -52.938 -3.666 1.322 1 36.66 93 GLY A N 1
ATOM 766 C CA . GLY A 1 93 ? -53.844 -4.359 0.427 1 36.66 93 GLY A CA 1
ATOM 767 C C . GLY A 1 93 ? -55.312 -4.062 0.72 1 36.66 93 GLY A C 1
ATOM 768 O O . GLY A 1 93 ? -56.125 -3.902 -0.202 1 36.66 93 GLY A O 1
ATOM 769 N N . GLU A 1 94 ? -55.844 -4.324 2.027 1 37.62 94 GLU A N 1
ATOM 770 C CA . GLU A 1 94 ? -57.125 -5.035 1.925 1 37.62 94 GLU A CA 1
ATOM 771 C C . GLU A 1 94 ? -58.25 -4.082 1.574 1 37.62 94 GLU A C 1
ATOM 773 O O . GLU A 1 94 ? -59.219 -4.477 0.916 1 37.62 94 GLU A O 1
ATOM 778 N N . GLY A 1 95 ? -58.562 -2.842 2.174 1 36.47 95 GLY A N 1
ATOM 779 C CA . GLY A 1 95 ? -60.031 -2.811 2.303 1 36.47 95 GLY A CA 1
ATOM 780 C C . GLY A 1 95 ? -60.719 -2.645 0.976 1 36.47 95 GLY A C 1
ATOM 781 O O . GLY A 1 95 ? -60.094 -2.471 -0.063 1 36.47 95 GLY A O 1
ATOM 782 N N . LYS A 1 96 ? -62.125 -2.121 0.92 1 37.88 96 LYS A N 1
ATOM 783 C CA . LYS A 1 96 ? -63 -2.027 -0.236 1 37.88 96 LYS A CA 1
ATOM 784 C C . LYS A 1 96 ? -62.344 -1.263 -1.378 1 37.88 96 LYS A C 1
ATOM 786 O O . LYS A 1 96 ? -62.312 -1.738 -2.514 1 37.88 96 LYS A O 1
ATOM 791 N N . GLY A 1 97 ? -62.75 0.131 -1.698 1 37.31 97 GLY A N 1
ATOM 792 C CA . GLY A 1 97 ? -62.812 0.924 -2.916 1 37.31 97 GLY A CA 1
ATOM 793 C C . GLY A 1 97 ? -61.406 1.343 -3.395 1 37.31 97 GLY A C 1
ATOM 794 O O . GLY A 1 97 ? -61.031 1.068 -4.535 1 37.31 97 GLY A O 1
ATOM 795 N N . ALA A 1 98 ? -61.031 2.73 -3.115 1 36.09 98 ALA A N 1
ATOM 796 C CA . ALA A 1 98 ? -60.125 3.592 -3.871 1 36.09 98 ALA A CA 1
ATOM 797 C C . ALA A 1 98 ? -58.688 3.238 -3.586 1 36.09 98 ALA A C 1
ATOM 799 O O . ALA A 1 98 ? -58.281 3.045 -2.43 1 36.09 98 ALA A O 1
ATOM 800 N N . LEU A 1 99 ? -58 2.529 -4.461 1 36.56 99 LEU A N 1
ATOM 801 C CA . LEU A 1 99 ? -56.594 2.125 -4.582 1 36.56 99 LEU A CA 1
ATOM 802 C C . LEU A 1 99 ? -55.656 3.307 -4.32 1 36.56 99 LEU A C 1
ATOM 804 O O . LEU A 1 99 ? -55.562 4.223 -5.141 1 36.56 99 LEU A O 1
ATOM 808 N N . HIS A 1 100 ? -55.781 4.094 -3.178 1 34.28 100 HIS A N 1
ATOM 809 C CA . HIS A 1 100 ? -54.844 5.199 -3.141 1 34.28 100 HIS A CA 1
ATOM 810 C C . HIS A 1 100 ? -53.438 4.707 -2.848 1 34.28 100 HIS A C 1
ATOM 812 O O . HIS A 1 100 ? -53.188 4.02 -1.848 1 34.28 100 HIS A O 1
ATOM 818 N N . ASP A 1 101 ? -52.688 4.262 -3.814 1 38.53 101 ASP A N 1
ATOM 819 C CA . ASP A 1 101 ? -51.281 3.867 -3.793 1 38.53 101 ASP A CA 1
ATOM 820 C C . ASP A 1 101 ? -50.375 5.012 -3.307 1 38.53 101 ASP A C 1
ATOM 822 O O . ASP A 1 101 ? -50.281 6.047 -3.969 1 38.53 101 ASP A O 1
ATOM 826 N N . GLU A 1 102 ? -50.594 5.543 -2.012 1 37.5 102 GLU A N 1
ATOM 827 C CA . GLU A 1 102 ? -49.656 6.641 -1.708 1 37.5 102 GLU A CA 1
ATOM 828 C C . GLU A 1 102 ? -48.281 6.121 -1.307 1 37.5 102 GLU A C 1
ATOM 830 O O . GLU A 1 102 ? -48.188 5.199 -0.494 1 37.5 102 GLU A O 1
ATOM 835 N N . VAL A 1 103 ? -47.375 6.145 -2.189 1 39.78 103 VAL A N 1
ATOM 836 C CA . VAL A 1 103 ? -45.969 5.902 -2.004 1 39.78 103 VAL A CA 1
ATOM 837 C C . VAL A 1 103 ? -45.344 6.996 -1.12 1 39.78 103 VAL A C 1
ATOM 839 O O . VAL A 1 103 ? -45.5 8.188 -1.402 1 39.78 103 VAL A O 1
ATOM 842 N N . HIS A 1 104 ? -45.344 6.816 0.297 1 36.56 104 HIS A N 1
ATOM 843 C CA . HIS A 1 104 ? -44.719 7.852 1.108 1 36.56 104 HIS A CA 1
ATOM 844 C C . HIS A 1 104 ? -43.25 7.527 1.376 1 36.56 104 HIS A C 1
ATOM 846 O O . HIS A 1 104 ? -42.906 6.375 1.643 1 36.56 104 HIS A O 1
ATOM 852 N N . SER A 1 105 ? -42.344 8.172 0.702 1 36.5 105 SER A N 1
ATOM 853 C CA . SER A 1 105 ? -40.938 8.219 1.055 1 36.5 105 SER A CA 1
ATOM 854 C C . SER A 1 105 ? -40.719 8.898 2.402 1 36.5 105 SER A C 1
ATOM 856 O O . SER A 1 105 ? -41.312 9.938 2.68 1 36.5 105 SER A O 1
ATOM 858 N N . ILE A 1 106 ? -40.562 8.008 3.439 1 32.41 106 ILE A N 1
ATOM 859 C CA . ILE A 1 106 ? -40.25 8.664 4.699 1 32.41 106 ILE A CA 1
ATOM 860 C C . ILE A 1 106 ? -38.75 9.078 4.695 1 32.41 106 ILE A C 1
ATOM 862 O O . ILE A 1 106 ? -37.906 8.289 4.316 1 32.41 106 ILE A O 1
ATOM 866 N N . VAL B 1 1 ? 17.672 8.734 -4.254 1 94.31 1 VAL B N 1
ATOM 867 C CA . VAL B 1 1 ? 18.266 7.48 -3.816 1 94.31 1 VAL B CA 1
ATOM 868 C C . VAL B 1 1 ? 17.469 6.305 -4.387 1 94.31 1 VAL B C 1
ATOM 870 O O . VAL B 1 1 ? 18.047 5.418 -5.023 1 94.31 1 VAL B O 1
ATOM 873 N N . PHE B 1 2 ? 16.156 6.336 -4.395 1 96.75 2 PHE B N 1
ATOM 874 C CA . PHE B 1 2 ? 15.305 5.246 -4.852 1 96.75 2 PHE B CA 1
ATOM 875 C C . PHE B 1 2 ? 15.531 4.969 -6.336 1 96.75 2 PHE B C 1
ATOM 877 O O . PHE B 1 2 ? 15.766 3.824 -6.73 1 96.75 2 PHE B O 1
ATOM 884 N N . GLU B 1 3 ? 15.5 5.988 -7.109 1 94.94 3 GLU B N 1
ATOM 885 C CA . GLU B 1 3 ? 15.617 5.84 -8.555 1 94.94 3 GLU B CA 1
ATOM 886 C C . GLU B 1 3 ? 16.953 5.234 -8.945 1 94.94 3 GLU B C 1
ATOM 888 O O . GLU B 1 3 ? 17.047 4.43 -9.875 1 94.94 3 GLU B O 1
ATOM 893 N N . ALA B 1 4 ? 17.938 5.656 -8.289 1 96.5 4 ALA B N 1
ATOM 894 C CA . ALA B 1 4 ? 19.266 5.102 -8.531 1 96.5 4 ALA B CA 1
ATOM 895 C C . ALA B 1 4 ? 19.312 3.615 -8.195 1 96.5 4 ALA B C 1
ATOM 897 O O . ALA B 1 4 ? 19.859 2.814 -8.969 1 96.5 4 ALA B O 1
ATOM 898 N N . VAL B 1 5 ? 18.797 3.275 -7.059 1 97.25 5 VAL B N 1
ATOM 899 C CA . VAL B 1 5 ? 18.75 1.884 -6.625 1 97.25 5 VAL B CA 1
ATOM 900 C C . VAL B 1 5 ? 18 1.044 -7.652 1 97.25 5 VAL B C 1
ATOM 902 O O . VAL B 1 5 ? 18.469 -0.017 -8.062 1 97.25 5 VAL B O 1
ATOM 905 N N . MET B 1 6 ? 16.875 1.503 -8.125 1 97.56 6 MET B N 1
ATOM 906 C CA . MET B 1 6 ? 16.062 0.737 -9.062 1 97.56 6 MET B CA 1
ATOM 907 C C . MET B 1 6 ? 16.75 0.618 -10.422 1 97.56 6 MET B C 1
ATOM 909 O O . MET B 1 6 ? 16.672 -0.427 -11.07 1 97.56 6 MET B O 1
ATOM 913 N N . SER B 1 7 ? 17.391 1.722 -10.828 1 96.75 7 SER B N 1
ATOM 914 C CA . SER B 1 7 ? 18.141 1.675 -12.078 1 96.75 7 SER B CA 1
ATOM 915 C C . SER B 1 7 ? 19.234 0.607 -12.031 1 96.75 7 SER B C 1
ATOM 917 O O . SER B 1 7 ? 19.422 -0.136 -12.992 1 96.75 7 SER B O 1
ATOM 919 N N . TRP B 1 8 ? 19.891 0.562 -10.984 1 96.94 8 TRP B N 1
ATOM 920 C CA . TRP B 1 8 ? 20.953 -0.425 -10.789 1 96.94 8 TRP B CA 1
ATOM 921 C C . TRP B 1 8 ? 20.391 -1.841 -10.82 1 96.94 8 TRP B C 1
ATOM 923 O O . TRP B 1 8 ? 20.953 -2.727 -11.469 1 96.94 8 TRP B O 1
ATOM 933 N N . ILE B 1 9 ? 19.328 -2.072 -10.125 1 97.44 9 ILE B N 1
ATOM 934 C CA . ILE B 1 9 ? 18.719 -3.395 -10.047 1 97.44 9 ILE B CA 1
ATOM 935 C C . ILE B 1 9 ? 18.219 -3.814 -11.43 1 97.44 9 ILE B C 1
ATOM 937 O O . ILE B 1 9 ? 18.453 -4.949 -11.859 1 97.44 9 ILE B O 1
ATOM 941 N N . LYS B 1 10 ? 17.609 -2.914 -12.156 1 97.19 10 LYS B N 1
ATOM 942 C CA . LYS B 1 10 ? 16.953 -3.219 -13.422 1 97.19 10 LYS B CA 1
ATOM 943 C C . LYS B 1 10 ? 17.969 -3.49 -14.516 1 97.19 10 LYS B C 1
ATOM 945 O O . LYS B 1 10 ? 17.656 -4.125 -15.523 1 97.19 10 LYS B O 1
ATOM 950 N N . HIS B 1 11 ? 19.125 -3.055 -14.391 1 96.44 11 HIS B N 1
ATOM 951 C CA . HIS B 1 11 ? 20.188 -3.328 -15.359 1 96.44 11 HIS B CA 1
ATOM 952 C C . HIS B 1 11 ? 20.516 -4.816 -15.406 1 96.44 11 HIS B C 1
ATOM 954 O O . HIS B 1 11 ? 20.891 -5.34 -16.453 1 96.44 11 HIS B O 1
ATOM 960 N N . ASP B 1 12 ? 20.391 -5.477 -14.367 1 96.69 12 ASP B N 1
ATOM 961 C CA . ASP B 1 12 ? 20.641 -6.914 -14.281 1 96.69 12 ASP B CA 1
ATOM 962 C C . ASP B 1 12 ? 19.828 -7.547 -13.156 1 96.69 12 ASP B C 1
ATOM 964 O O . ASP B 1 12 ? 20.391 -8.023 -12.172 1 96.69 12 ASP B O 1
ATOM 968 N N . VAL B 1 13 ? 18.609 -7.703 -13.375 1 96.88 13 VAL B N 1
ATOM 969 C CA . VAL B 1 13 ? 17.656 -8.125 -12.359 1 96.88 13 VAL B CA 1
ATOM 970 C C . VAL B 1 13 ? 18 -9.531 -11.867 1 96.88 13 VAL B C 1
ATOM 972 O O . VAL B 1 13 ? 17.969 -9.797 -10.664 1 96.88 13 VAL B O 1
ATOM 975 N N . GLU B 1 14 ? 18.312 -10.461 -12.711 1 96.31 14 GLU B N 1
ATOM 976 C CA . GLU B 1 14 ? 18.578 -11.852 -12.375 1 96.31 14 GLU B CA 1
ATOM 977 C C . GLU B 1 14 ? 19.688 -11.961 -11.328 1 96.31 14 GLU B C 1
ATOM 979 O O . GLU B 1 14 ? 19.578 -12.742 -10.375 1 96.31 14 GLU B O 1
ATOM 984 N N . SER B 1 15 ? 20.656 -11.141 -11.43 1 96.56 15 SER B N 1
ATOM 985 C CA . SER B 1 15 ? 21.812 -11.234 -10.547 1 96.56 15 SER B CA 1
ATOM 986 C C . SER B 1 15 ? 21.656 -10.336 -9.32 1 96.56 15 SER B C 1
ATOM 988 O O . SER B 1 15 ? 22.172 -10.633 -8.25 1 96.56 15 SER B O 1
ATOM 990 N N . ARG B 1 16 ? 20.781 -9.32 -9.453 1 95.94 16 ARG B N 1
ATOM 991 C CA . ARG B 1 16 ? 20.859 -8.281 -8.438 1 95.94 16 ARG B CA 1
ATOM 992 C C . ARG B 1 16 ? 19.578 -8.227 -7.609 1 95.94 16 ARG B C 1
ATOM 994 O O . ARG B 1 16 ? 19.516 -7.547 -6.586 1 95.94 16 ARG B O 1
ATOM 1001 N N . LYS B 1 17 ? 18.562 -8.945 -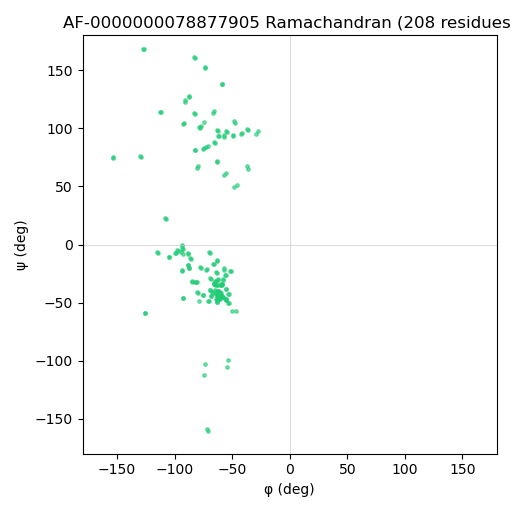7.922 1 96.62 17 LYS B N 1
ATOM 1002 C CA . LYS B 1 17 ? 17.281 -8.938 -7.223 1 96.62 17 LYS B CA 1
ATOM 1003 C C . LYS B 1 17 ? 17.453 -9.352 -5.762 1 96.62 17 LYS B C 1
ATOM 1005 O O . LYS B 1 17 ? 16.766 -8.828 -4.879 1 96.62 17 LYS B O 1
ATOM 1010 N N . LYS B 1 18 ? 18.359 -10.227 -5.566 1 96.12 18 LYS B N 1
ATOM 1011 C CA . LYS B 1 18 ? 18.578 -10.742 -4.223 1 96.12 18 LYS B CA 1
ATOM 1012 C C . LYS B 1 18 ? 19.062 -9.641 -3.283 1 96.12 18 LYS B C 1
ATOM 1014 O O . LYS B 1 18 ? 18.922 -9.75 -2.064 1 96.12 18 LYS B O 1
ATOM 1019 N N . ASP B 1 19 ? 19.625 -8.664 -3.811 1 96.19 19 ASP B N 1
ATOM 1020 C CA . ASP B 1 19 ? 20.203 -7.586 -3.014 1 96.19 19 ASP B CA 1
ATOM 1021 C C . ASP B 1 19 ? 19.203 -6.449 -2.811 1 96.19 19 ASP B C 1
ATOM 1023 O O . ASP B 1 19 ? 19.469 -5.508 -2.064 1 96.19 19 ASP B O 1
ATOM 1027 N N . LEU B 1 20 ? 18.094 -6.512 -3.377 1 97.69 20 LEU B N 1
ATOM 1028 C CA . LEU B 1 20 ? 17.156 -5.395 -3.438 1 97.69 20 LEU B CA 1
ATOM 1029 C C . LEU B 1 20 ? 16.688 -5.004 -2.041 1 97.69 20 LEU B C 1
ATOM 1031 O O . LEU B 1 20 ? 16.719 -3.826 -1.676 1 97.69 20 LEU B O 1
ATOM 1035 N N . ALA B 1 21 ? 16.328 -5.957 -1.295 1 97.25 21 ALA B N 1
ATOM 1036 C CA . ALA B 1 21 ? 15.828 -5.676 0.05 1 97.25 21 ALA B CA 1
ATOM 1037 C C . ALA B 1 21 ? 16.875 -4.949 0.878 1 97.25 21 ALA B C 1
ATOM 1039 O O . ALA B 1 21 ? 16.578 -3.988 1.589 1 97.25 21 ALA B O 1
ATOM 1040 N N . ASN B 1 22 ? 18.016 -5.441 0.779 1 96.25 22 ASN B N 1
ATOM 1041 C CA . ASN B 1 22 ? 19.125 -4.836 1.519 1 96.25 22 ASN B CA 1
ATOM 1042 C C . ASN B 1 22 ? 19.328 -3.383 1.113 1 96.25 22 ASN B C 1
ATOM 1044 O O . ASN B 1 22 ? 19.641 -2.537 1.958 1 96.25 22 ASN B O 1
ATOM 1048 N N . LEU B 1 23 ? 19.25 -3.096 -0.103 1 96.56 23 LEU B N 1
ATOM 1049 C CA . LEU B 1 23 ? 19.406 -1.735 -0.601 1 96.56 23 LEU B CA 1
ATOM 1050 C C . LEU B 1 23 ? 18.266 -0.842 -0.137 1 96.56 23 LEU B C 1
ATOM 1052 O O . LEU B 1 23 ? 18.484 0.293 0.289 1 96.56 23 LEU B O 1
ATOM 1056 N N . LEU B 1 24 ? 17.078 -1.378 -0.175 1 96.69 24 LEU B N 1
ATOM 1057 C CA . LEU B 1 24 ? 15.883 -0.596 0.149 1 96.69 24 LEU B CA 1
ATOM 1058 C C . LEU B 1 24 ? 15.859 -0.236 1.631 1 96.69 24 LEU B C 1
ATOM 1060 O O . LEU B 1 24 ? 15.273 0.779 2.018 1 96.69 24 LEU B O 1
ATOM 1064 N N . GLU B 1 25 ? 16.438 -1.083 2.432 1 95.31 25 GLU B N 1
ATOM 1065 C CA . GLU B 1 25 ? 16.469 -0.843 3.871 1 95.31 25 GLU B CA 1
ATOM 1066 C C . GLU B 1 25 ? 17.125 0.501 4.195 1 95.31 25 GLU B C 1
ATOM 1068 O O . GLU B 1 25 ? 16.859 1.079 5.254 1 95.31 25 GLU B O 1
ATOM 1073 N N . HIS B 1 26 ? 17.844 0.973 3.314 1 93.62 26 HIS B N 1
ATOM 1074 C CA . HIS B 1 26 ? 18.562 2.209 3.561 1 93.62 26 HIS B CA 1
ATOM 1075 C C . HIS B 1 26 ? 17.797 3.42 3.055 1 93.62 26 HIS B C 1
ATOM 1077 O O . HIS B 1 26 ? 18.203 4.562 3.287 1 93.62 26 HIS B O 1
ATOM 1083 N N . ILE B 1 27 ? 16.797 3.23 2.424 1 95.31 27 ILE 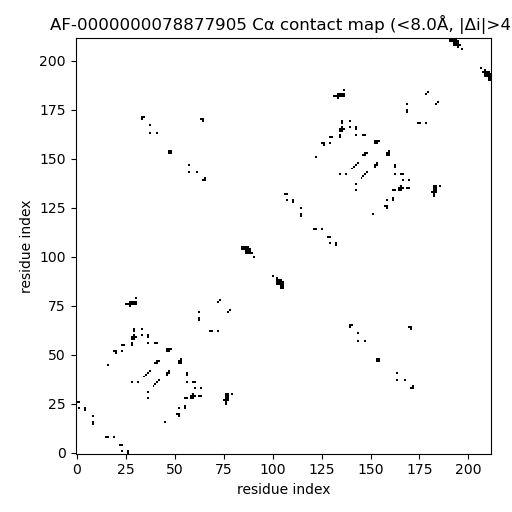B N 1
ATOM 1084 C CA . ILE B 1 27 ? 15.953 4.32 1.959 1 95.31 27 ILE B CA 1
ATOM 1085 C C . ILE B 1 27 ? 14.938 4.684 3.041 1 95.31 27 ILE B C 1
ATOM 1087 O O . ILE B 1 27 ? 14.258 3.809 3.58 1 95.31 27 ILE B O 1
ATOM 1091 N N . ARG B 1 28 ? 14.828 5.949 3.443 1 94.62 28 ARG B N 1
ATOM 1092 C CA . ARG B 1 28 ? 13.844 6.422 4.406 1 94.62 28 ARG B CA 1
ATOM 1093 C C . ARG B 1 28 ? 12.5 6.68 3.729 1 94.62 28 ARG B C 1
ATOM 1095 O O . ARG B 1 28 ? 12.125 7.832 3.494 1 94.62 28 ARG B O 1
ATOM 1102 N N . PHE B 1 29 ? 11.703 5.715 3.492 1 96.12 29 PHE B N 1
ATOM 1103 C CA . PHE B 1 29 ? 10.484 5.738 2.699 1 96.12 29 PHE B CA 1
ATOM 1104 C C . PHE B 1 29 ? 9.43 6.625 3.354 1 96.12 29 PHE B C 1
ATOM 1106 O O . PHE B 1 29 ? 8.703 7.344 2.666 1 96.12 29 PHE B O 1
ATOM 1113 N N . PRO B 1 30 ? 9.414 6.641 4.699 1 95.25 30 PRO B N 1
ATOM 1114 C CA . PRO B 1 30 ? 8.383 7.449 5.359 1 95.25 30 PRO B CA 1
ATOM 1115 C C . PRO B 1 30 ? 8.562 8.945 5.109 1 95.25 30 PRO B C 1
ATOM 1117 O O . PRO B 1 30 ? 7.629 9.727 5.324 1 95.25 30 PRO B O 1
ATOM 1120 N N . LEU B 1 31 ? 9.766 9.258 4.672 1 93.38 31 LEU B N 1
ATOM 1121 C CA . LEU B 1 31 ? 10.047 10.672 4.449 1 93.38 31 LEU B CA 1
ATOM 1122 C C . LEU B 1 31 ? 9.781 11.062 2.998 1 93.38 31 LEU B C 1
ATOM 1124 O O . LEU B 1 31 ? 9.875 12.234 2.637 1 93.38 31 LEU B O 1
ATOM 1128 N N . LEU B 1 32 ? 9.383 10.18 2.199 1 95.38 32 LEU B N 1
ATOM 1129 C CA . LEU B 1 32 ? 9.016 10.469 0.816 1 95.38 32 LEU B CA 1
ATOM 1130 C C . LEU B 1 32 ? 7.586 10.984 0.73 1 95.38 32 LEU B C 1
ATOM 1132 O O . LEU B 1 32 ? 6.785 10.758 1.64 1 95.38 32 LEU B O 1
ATOM 1136 N N . THR B 1 33 ? 7.285 11.633 -0.379 1 96.19 33 THR B N 1
ATOM 1137 C CA . THR B 1 33 ? 5.941 12.188 -0.532 1 96.19 33 THR B CA 1
ATOM 1138 C C . THR B 1 33 ? 4.93 11.078 -0.8 1 96.19 33 THR B C 1
ATOM 1140 O O . THR B 1 33 ? 5.27 10.047 -1.379 1 96.19 33 THR B O 1
ATOM 1143 N N . ARG B 1 34 ? 3.709 11.336 -0.4 1 96.25 34 ARG B N 1
ATOM 1144 C CA . ARG B 1 34 ? 2.607 10.406 -0.636 1 96.25 34 ARG B CA 1
ATOM 1145 C C . ARG B 1 34 ? 2.48 10.078 -2.119 1 96.25 34 ARG B C 1
ATOM 1147 O O . ARG B 1 34 ? 2.355 8.906 -2.488 1 96.25 34 ARG B O 1
ATOM 1154 N N . LYS B 1 35 ? 2.516 11.078 -2.945 1 95.94 35 LYS B N 1
ATOM 1155 C CA . LYS B 1 35 ? 2.385 10.906 -4.387 1 95.94 35 LYS B CA 1
ATOM 1156 C C . LYS B 1 35 ? 3.49 10.008 -4.938 1 95.94 35 LYS B C 1
ATOM 1158 O O . LYS B 1 35 ? 3.232 9.133 -5.766 1 95.94 35 LYS B O 1
ATOM 1163 N N . PHE B 1 36 ? 4.695 10.227 -4.539 1 97.56 36 PHE B N 1
ATOM 1164 C CA . PHE B 1 36 ? 5.812 9.422 -5.012 1 97.56 36 PHE B CA 1
ATOM 1165 C C . PHE B 1 36 ? 5.633 7.961 -4.605 1 97.56 36 PHE B C 1
ATOM 1167 O O . PHE B 1 36 ? 5.879 7.055 -5.402 1 97.56 36 PHE B O 1
ATOM 1174 N N . LEU B 1 37 ? 5.18 7.723 -3.367 1 97.5 37 LEU B N 1
ATOM 1175 C CA . LEU B 1 37 ? 4.973 6.363 -2.875 1 97.5 37 LEU B CA 1
ATOM 1176 C C . LEU B 1 37 ? 3.928 5.637 -3.711 1 97.5 37 LEU B C 1
ATOM 1178 O O . LEU B 1 37 ? 4.148 4.504 -4.145 1 97.5 37 LEU B O 1
ATOM 1182 N N . ILE B 1 38 ? 2.867 6.312 -4.004 1 96.94 38 ILE B N 1
ATOM 1183 C CA . ILE B 1 38 ? 1.729 5.688 -4.664 1 96.94 38 ILE B CA 1
ATOM 1184 C C . ILE B 1 38 ? 2.002 5.57 -6.164 1 96.94 38 ILE B C 1
ATOM 1186 O O . ILE B 1 38 ? 1.74 4.527 -6.77 1 96.94 38 ILE B O 1
ATOM 1190 N N . ASP B 1 39 ? 2.549 6.559 -6.711 1 96.44 39 ASP B N 1
ATOM 1191 C CA . ASP B 1 39 ? 2.646 6.629 -8.164 1 96.44 39 ASP B CA 1
ATOM 1192 C C . ASP B 1 39 ? 3.926 5.957 -8.664 1 96.44 39 ASP B C 1
ATOM 1194 O O . ASP B 1 39 ? 4.055 5.664 -9.852 1 96.44 39 ASP B O 1
ATOM 1198 N N . THR B 1 40 ? 4.859 5.746 -7.844 1 97.31 40 THR B N 1
ATOM 1199 C CA . THR B 1 40 ? 6.141 5.238 -8.32 1 97.31 40 THR B CA 1
ATOM 1200 C C . THR B 1 40 ? 6.535 3.973 -7.562 1 97.31 40 THR B C 1
ATOM 1202 O O . THR B 1 40 ? 6.613 2.891 -8.148 1 97.31 40 THR B O 1
ATOM 1205 N N . VAL B 1 41 ? 6.66 4.062 -6.293 1 98.12 41 VAL B N 1
ATOM 1206 C CA . VAL B 1 41 ? 7.254 2.977 -5.52 1 98.12 41 VAL B CA 1
ATOM 1207 C C . VAL B 1 41 ? 6.305 1.781 -5.492 1 98.12 41 VAL B C 1
ATOM 1209 O O . VAL B 1 41 ? 6.707 0.651 -5.77 1 98.12 41 VAL B O 1
ATOM 1212 N N . ALA B 1 42 ? 5.012 2.051 -5.168 1 97.19 42 ALA B N 1
ATOM 1213 C CA . ALA B 1 42 ? 4.02 0.995 -4.996 1 97.19 42 ALA B CA 1
ATOM 1214 C C . ALA B 1 42 ? 3.684 0.331 -6.328 1 97.19 42 ALA B C 1
ATOM 1216 O O . ALA B 1 42 ? 3.049 -0.726 -6.363 1 97.19 42 ALA B O 1
ATOM 1217 N N . LYS B 1 43 ? 4.176 0.863 -7.387 1 96 43 LYS B N 1
ATOM 1218 C CA . LYS B 1 43 ? 3.9 0.31 -8.711 1 96 43 LYS B CA 1
ATOM 1219 C C . LYS B 1 43 ? 5.035 -0.596 -9.172 1 96 43 LYS B C 1
ATOM 1221 O O . LYS B 1 43 ? 4.926 -1.257 -10.211 1 96 43 LYS B O 1
ATOM 1226 N N . GLU B 1 44 ? 6.066 -0.669 -8.453 1 96.88 44 GLU B N 1
ATOM 1227 C CA . GLU B 1 44 ? 7.207 -1.501 -8.82 1 96.88 44 GLU B CA 1
ATOM 1228 C C . GLU B 1 44 ? 6.98 -2.957 -8.422 1 96.88 44 GLU B C 1
ATOM 1230 O O . GLU B 1 44 ? 7.082 -3.307 -7.242 1 96.88 44 GLU B O 1
ATOM 1235 N N . ASP B 1 45 ? 6.844 -3.818 -9.422 1 96.12 45 ASP B N 1
ATOM 1236 C CA . ASP B 1 45 ? 6.594 -5.234 -9.164 1 96.12 45 ASP B CA 1
ATOM 1237 C C . ASP B 1 45 ? 7.754 -5.867 -8.398 1 96.12 45 ASP B C 1
ATOM 1239 O O . ASP B 1 45 ? 7.539 -6.711 -7.523 1 96.12 45 ASP B O 1
ATOM 1243 N N . LEU B 1 46 ? 8.922 -5.496 -8.758 1 95.88 46 LEU B N 1
ATOM 1244 C CA . LEU B 1 46 ? 10.109 -6.059 -8.125 1 95.88 46 LEU B CA 1
ATOM 1245 C C . LEU B 1 46 ? 10.07 -5.848 -6.617 1 95.88 46 LEU B C 1
ATOM 1247 O O . LEU B 1 46 ? 10.617 -6.652 -5.859 1 95.88 46 LEU B O 1
ATOM 1251 N N . ILE B 1 47 ? 9.359 -4.816 -6.234 1 97.56 47 ILE B N 1
ATOM 1252 C CA . ILE B 1 47 ? 9.297 -4.477 -4.816 1 97.56 47 ILE B CA 1
ATOM 1253 C C . ILE B 1 47 ? 8.086 -5.145 -4.18 1 97.56 47 ILE B C 1
ATOM 1255 O O . ILE B 1 47 ? 8.203 -5.801 -3.141 1 97.56 47 ILE B O 1
ATOM 1259 N N . MET B 1 48 ? 6.957 -5.031 -4.863 1 96.88 48 MET B N 1
ATOM 1260 C CA . MET B 1 48 ? 5.688 -5.418 -4.254 1 96.88 48 MET B CA 1
ATOM 1261 C C . MET B 1 48 ? 5.52 -6.934 -4.25 1 96.88 48 MET B C 1
ATOM 1263 O O . MET B 1 48 ? 4.777 -7.477 -3.432 1 96.88 48 MET B O 1
ATOM 1267 N N . ASN B 1 49 ? 6.246 -7.562 -5.082 1 95.62 49 ASN B N 1
ATOM 1268 C CA . ASN B 1 49 ? 6.141 -9.016 -5.137 1 95.62 49 ASN B CA 1
ATOM 1269 C C . ASN B 1 49 ? 7.098 -9.688 -4.152 1 95.62 49 ASN B C 1
ATOM 1271 O O . ASN B 1 49 ? 7.074 -10.906 -3.992 1 95.62 49 ASN B O 1
ATOM 1275 N N . GLU B 1 50 ? 7.941 -8.984 -3.539 1 95.19 50 GLU B N 1
ATOM 1276 C CA . GLU B 1 50 ? 8.875 -9.492 -2.539 1 95.19 50 GLU B CA 1
ATOM 1277 C C . GLU B 1 50 ? 8.539 -8.961 -1.148 1 95.19 50 GLU B C 1
ATOM 1279 O O . GLU B 1 50 ? 8.758 -7.781 -0.86 1 95.19 50 GLU B O 1
ATOM 1284 N N . ARG B 1 51 ? 8.164 -9.875 -0.347 1 95.19 51 ARG B N 1
ATOM 1285 C CA . ARG B 1 51 ? 7.598 -9.516 0.951 1 95.19 51 ARG B CA 1
ATOM 1286 C C . ARG B 1 51 ? 8.531 -8.578 1.712 1 95.19 51 ARG B C 1
ATOM 1288 O O . ARG B 1 51 ? 8.102 -7.527 2.195 1 95.19 51 ARG B O 1
ATOM 1295 N N . PRO B 1 52 ? 9.852 -8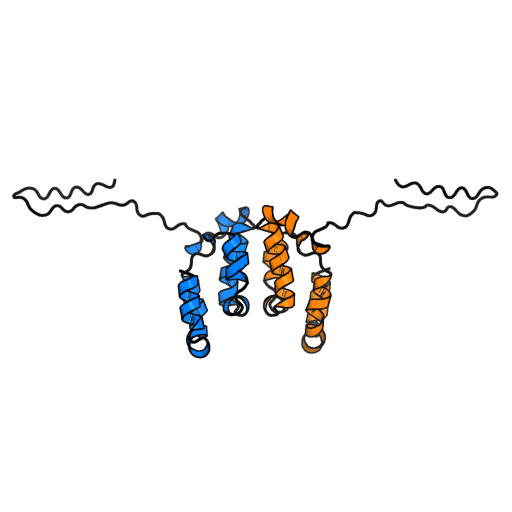.906 1.854 1 96.25 52 PRO B N 1
ATOM 1296 C CA . PRO B 1 52 ? 10.719 -8.008 2.615 1 96.25 52 PRO B CA 1
ATOM 1297 C C . PRO B 1 52 ? 10.766 -6.598 2.031 1 96.25 52 PRO B C 1
ATOM 1299 O O . PRO B 1 52 ? 10.867 -5.617 2.777 1 96.25 52 PRO B O 1
ATOM 1302 N N . CYS B 1 53 ? 10.688 -6.512 0.773 1 97.38 53 CYS B N 1
ATOM 1303 C CA . CYS B 1 53 ? 10.711 -5.211 0.11 1 97.38 53 CYS B CA 1
ATOM 1304 C C . CYS B 1 53 ? 9.375 -4.492 0.279 1 97.38 53 CYS B C 1
ATOM 1306 O O . CYS B 1 53 ? 9.344 -3.297 0.578 1 97.38 53 CYS B O 1
ATOM 1308 N N . ARG B 1 54 ? 8.352 -5.246 0.111 1 97.44 54 ARG B N 1
ATOM 1309 C CA . ARG B 1 54 ? 6.996 -4.719 0.223 1 97.44 54 ARG B CA 1
ATOM 1310 C C . ARG B 1 54 ? 6.746 -4.133 1.608 1 97.44 54 ARG B C 1
ATOM 1312 O O . ARG B 1 54 ? 6.035 -3.137 1.747 1 97.44 54 ARG B O 1
ATOM 1319 N N . GLU B 1 55 ? 7.316 -4.699 2.586 1 96.5 55 GLU B N 1
ATOM 1320 C CA . GLU B 1 55 ? 7.129 -4.266 3.967 1 96.5 55 GLU B CA 1
ATOM 1321 C C . GLU B 1 55 ? 7.648 -2.844 4.172 1 96.5 55 GLU B C 1
ATOM 1323 O O . GLU B 1 55 ? 7.082 -2.076 4.953 1 96.5 55 GLU B O 1
ATOM 1328 N N . PHE B 1 56 ? 8.688 -2.525 3.488 1 96.38 56 PHE B N 1
ATOM 1329 C CA . PHE B 1 56 ? 9.203 -1.165 3.594 1 96.38 56 PHE B CA 1
ATOM 1330 C C . PHE B 1 56 ? 8.195 -0.16 3.041 1 96.38 56 PHE B C 1
ATOM 1332 O O . PHE B 1 56 ? 8.023 0.924 3.602 1 96.38 56 PHE B O 1
ATOM 1339 N N . VAL B 1 57 ? 7.566 -0.515 1.978 1 97.56 57 VAL B N 1
ATOM 1340 C CA . VAL B 1 57 ? 6.594 0.366 1.34 1 97.56 57 VAL B CA 1
ATOM 1341 C C . VAL B 1 57 ? 5.363 0.515 2.236 1 97.56 57 VAL B C 1
ATOM 1343 O O . VAL B 1 57 ? 4.871 1.626 2.443 1 97.56 57 VAL B O 1
ATOM 1346 N N . LEU B 1 58 ? 4.922 -0.581 2.77 1 97.12 58 LEU B N 1
ATOM 1347 C CA . LEU B 1 58 ? 3.744 -0.57 3.627 1 97.12 58 LEU B CA 1
ATOM 1348 C C . LEU B 1 58 ? 4.012 0.204 4.914 1 97.12 58 LEU B C 1
ATOM 1350 O O . LEU B 1 58 ? 3.113 0.852 5.453 1 97.12 58 LEU B O 1
ATOM 1354 N N . GLU B 1 59 ? 5.23 0.123 5.359 1 96.19 59 GLU B N 1
ATOM 1355 C CA . GLU B 1 59 ? 5.613 0.93 6.516 1 96.19 59 GLU B CA 1
ATOM 1356 C C . GLU B 1 59 ? 5.465 2.42 6.223 1 96.19 59 GLU B C 1
ATOM 1358 O O . GLU B 1 59 ? 4.961 3.174 7.059 1 96.19 59 GLU B O 1
ATOM 1363 N N . ALA B 1 60 ? 5.934 2.803 5.156 1 97.12 60 ALA B N 1
ATOM 1364 C CA . ALA B 1 60 ? 5.824 4.203 4.754 1 97.12 60 ALA B CA 1
ATOM 1365 C C . ALA B 1 60 ? 4.363 4.613 4.586 1 97.12 60 ALA B C 1
ATOM 1367 O O . ALA B 1 60 ? 3.965 5.699 5.008 1 97.12 60 ALA B O 1
ATOM 1368 N N . ILE B 1 61 ? 3.613 3.746 3.949 1 97.81 61 ILE B N 1
ATOM 1369 C CA . ILE B 1 61 ? 2.195 4.027 3.75 1 97.81 61 ILE B CA 1
ATOM 1370 C C . ILE B 1 61 ? 1.495 4.133 5.102 1 97.81 61 ILE B C 1
ATOM 1372 O O . ILE B 1 61 ? 0.708 5.055 5.328 1 97.81 61 ILE B O 1
ATOM 1376 N N . ASP B 1 62 ? 1.793 3.24 5.938 1 96.56 62 ASP B N 1
ATOM 1377 C CA . ASP B 1 62 ? 1.258 3.281 7.297 1 96.56 62 ASP B CA 1
ATOM 1378 C C . ASP B 1 62 ? 1.584 4.609 7.977 1 96.56 62 ASP B C 1
ATOM 1380 O O . ASP B 1 62 ? 0.72 5.219 8.609 1 96.56 62 ASP B O 1
ATOM 1384 N N . TYR B 1 63 ? 2.789 5.051 7.898 1 96.44 63 TYR B N 1
ATOM 1385 C CA . TYR B 1 63 ? 3.279 6.301 8.477 1 96.44 63 TYR B CA 1
ATOM 1386 C C . TYR B 1 63 ? 2.424 7.48 8.031 1 96.44 63 TYR B C 1
ATOM 1388 O O . TYR B 1 63 ? 2.111 8.359 8.828 1 96.44 63 TYR B O 1
ATOM 1396 N N . HIS B 1 64 ? 2.053 7.535 6.801 1 96.19 64 HIS B N 1
ATOM 1397 C CA . HIS B 1 64 ? 1.271 8.633 6.238 1 96.19 64 HIS B CA 1
ATOM 1398 C C . HIS B 1 64 ? -0.212 8.469 6.555 1 96.19 64 HIS B C 1
ATOM 1400 O O . HIS B 1 64 ? -0.927 9.461 6.73 1 96.19 64 HIS B O 1
ATOM 1406 N N . LEU B 1 65 ? -0.681 7.273 6.637 1 96 65 LEU B N 1
ATOM 1407 C CA . LEU B 1 65 ? -2.107 6.977 6.711 1 96 65 LEU B CA 1
ATOM 1408 C C . LEU B 1 65 ? -2.609 7.07 8.148 1 96 65 LEU B C 1
ATOM 1410 O O . LEU B 1 65 ? -3.766 7.43 8.383 1 96 65 LEU B O 1
ATOM 1414 N N . ILE B 1 66 ? -1.781 6.762 8.992 1 95.81 66 ILE B N 1
ATOM 1415 C CA . ILE B 1 66 ? -2.201 6.676 10.391 1 95.81 66 ILE B CA 1
ATOM 1416 C C . ILE B 1 66 ? -1.236 7.465 11.266 1 95.81 66 ILE B C 1
ATOM 1418 O O . ILE B 1 66 ? -0.45 6.883 12.016 1 95.81 66 ILE B O 1
ATOM 1422 N N . PRO B 1 67 ? -1.344 8.734 11.258 1 92.31 67 PRO B N 1
ATOM 1423 C CA . PRO B 1 67 ? -0.407 9.602 11.984 1 92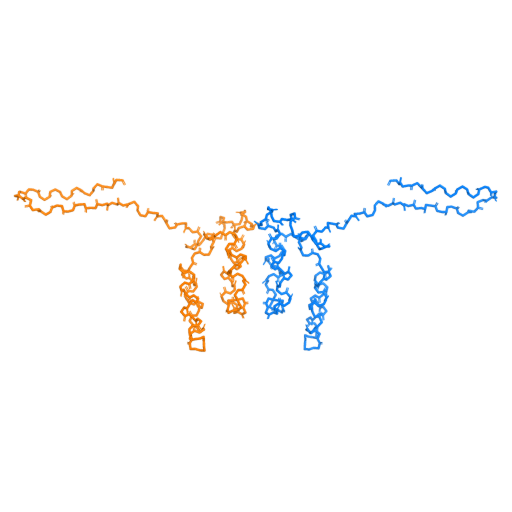.31 67 PRO B CA 1
ATOM 1424 C C . PRO B 1 67 ? -0.363 9.297 13.477 1 92.31 67 PRO B C 1
ATOM 1426 O O . PRO B 1 67 ? 0.673 9.492 14.117 1 92.31 67 PRO B O 1
ATOM 1429 N N . GLU B 1 68 ? -1.465 8.852 13.977 1 92.5 68 GLU B N 1
ATOM 1430 C CA . GLU B 1 68 ? -1.536 8.539 15.406 1 92.5 68 GLU B CA 1
ATOM 1431 C C . GLU B 1 68 ? -0.576 7.41 15.773 1 92.5 68 GLU B C 1
ATOM 1433 O O . GLU B 1 68 ? -0.252 7.223 16.953 1 92.5 68 GLU B O 1
ATOM 1438 N N . ARG B 1 69 ? -0.088 6.734 14.82 1 92.19 69 ARG B N 1
ATOM 1439 C CA . ARG B 1 69 ? 0.791 5.59 15.047 1 92.19 69 ARG B CA 1
ATOM 1440 C C . ARG B 1 69 ? 2.254 5.984 14.875 1 92.19 69 ARG B C 1
ATOM 1442 O O . ARG B 1 69 ? 3.154 5.195 15.172 1 92.19 69 ARG B O 1
ATOM 1449 N N . ARG B 1 70 ? 2.523 7.164 14.43 1 87.38 70 ARG B N 1
ATOM 1450 C CA . ARG B 1 70 ? 3.881 7.582 14.102 1 87.38 70 ARG B CA 1
ATOM 1451 C C . ARG B 1 70 ? 4.789 7.52 15.32 1 87.38 70 ARG B C 1
ATOM 1453 O O . ARG B 1 70 ? 5.941 7.09 15.219 1 87.38 70 ARG B O 1
ATOM 1460 N N . ALA B 1 71 ? 4.188 7.977 16.391 1 84 71 ALA B N 1
ATOM 1461 C CA . ALA B 1 71 ? 4.984 8.008 17.625 1 84 71 ALA B CA 1
ATOM 1462 C C . ALA B 1 71 ? 5.406 6.598 18.031 1 84 71 ALA B C 1
ATOM 1464 O O . ALA B 1 71 ? 6.516 6.398 18.531 1 84 71 ALA B O 1
ATOM 1465 N N . CYS B 1 72 ? 4.637 5.66 17.719 1 83.69 72 CYS B N 1
ATOM 1466 C CA . CYS B 1 72 ? 4.883 4.281 18.125 1 83.69 72 CYS B CA 1
ATOM 1467 C C . CYS B 1 72 ? 5.77 3.564 17.125 1 83.69 72 CYS B C 1
ATOM 1469 O O . CYS B 1 72 ? 6.328 2.506 17.422 1 83.69 72 CYS B O 1
ATOM 1471 N N . THR B 1 73 ? 5.84 4.051 15.953 1 77.25 73 THR B N 1
ATOM 1472 C CA . THR B 1 73 ? 6.57 3.375 14.891 1 77.25 73 THR B CA 1
ATOM 1473 C C . THR B 1 73 ? 7.863 4.121 14.562 1 77.25 73 THR B C 1
ATOM 1475 O O . THR B 1 73 ? 8.445 3.928 13.492 1 77.25 73 THR B O 1
ATOM 1478 N N . ARG B 1 74 ? 8.297 4.84 15.438 1 77.69 74 ARG B N 1
ATOM 1479 C CA . ARG B 1 74 ? 9.492 5.637 15.18 1 77.69 74 ARG B CA 1
ATOM 1480 C C . ARG B 1 74 ? 10.711 4.738 14.984 1 77.69 74 ARG B C 1
ATOM 1482 O O . ARG B 1 74 ? 10.969 3.844 15.797 1 77.69 74 ARG B O 1
ATOM 1489 N N . THR B 1 75 ? 11.219 4.746 13.898 1 82.06 75 THR B N 1
ATOM 1490 C CA . THR B 1 75 ? 12.445 4.051 13.531 1 82.06 75 THR B CA 1
ATOM 1491 C C . THR B 1 75 ? 13.438 5.004 12.867 1 82.06 75 THR B C 1
ATOM 1493 O O . THR B 1 75 ? 13.141 6.188 12.688 1 82.06 75 THR B O 1
ATOM 1496 N N . THR B 1 76 ? 14.688 4.574 12.695 1 78 76 THR B N 1
ATOM 1497 C CA . THR B 1 76 ? 15.688 5.398 12.031 1 78 76 THR B CA 1
ATOM 1498 C C . THR B 1 76 ? 15.164 5.898 10.688 1 78 76 THR B C 1
ATOM 1500 O O . THR B 1 76 ? 15.57 6.969 10.219 1 78 76 THR B O 1
ATOM 1503 N N . ARG B 1 77 ? 14.219 5.203 10.18 1 83.38 77 ARG B N 1
ATOM 1504 C CA . ARG B 1 77 ? 13.711 5.5 8.844 1 83.38 77 ARG B CA 1
ATOM 1505 C C . ARG B 1 77 ? 12.625 6.57 8.898 1 83.38 77 ARG B C 1
ATOM 1507 O O . ARG B 1 77 ? 12.266 7.145 7.871 1 83.38 77 ARG B O 1
ATOM 1514 N N . THR B 1 78 ? 12.188 6.84 10.062 1 81.19 78 THR B N 1
ATOM 1515 C CA . THR B 1 78 ? 11.109 7.801 10.219 1 81.19 78 THR B CA 1
ATOM 1516 C C . THR B 1 78 ? 11.641 9.133 10.75 1 81.19 78 THR B C 1
ATOM 1518 O O . THR B 1 78 ? 10.883 10.102 10.875 1 81.19 78 THR B O 1
ATOM 1521 N N . ILE B 1 79 ? 12.867 9.141 11.18 1 74.31 79 ILE B N 1
ATOM 1522 C CA . ILE B 1 79 ? 13.492 10.359 11.695 1 74.31 79 ILE B CA 1
ATOM 1523 C C . ILE B 1 79 ? 14.195 11.102 10.57 1 74.31 79 ILE B C 1
ATOM 1525 O O . ILE B 1 79 ? 14.992 10.508 9.828 1 74.31 79 ILE B O 1
ATOM 1529 N N . PRO B 1 80 ? 13.75 12.422 10.438 1 72.56 80 PRO B N 1
ATOM 1530 C CA . PRO B 1 80 ? 14.438 13.164 9.383 1 72.56 80 PRO B CA 1
ATOM 1531 C C . PRO B 1 80 ? 15.945 13.242 9.602 1 72.56 80 PRO B C 1
ATOM 1533 O O . PRO B 1 80 ? 16.406 13.273 10.742 1 72.56 80 PRO B O 1
ATOM 1536 N N . ARG B 1 81 ? 16.609 13.07 8.578 1 62.47 81 ARG B N 1
ATOM 1537 C CA . ARG B 1 81 ? 18.047 13.258 8.695 1 62.47 81 ARG B CA 1
ATOM 1538 C C . ARG B 1 81 ? 18.375 14.664 9.203 1 62.47 81 ARG B C 1
ATOM 1540 O O . ARG B 1 81 ? 17.875 15.656 8.664 1 62.47 81 ARG B O 1
ATOM 1547 N N . GLU B 1 82 ? 18.547 14.828 10.508 1 60.03 82 GLU B N 1
ATOM 1548 C CA . GLU B 1 82 ? 18.922 16.109 11.078 1 60.03 82 GLU B CA 1
ATOM 1549 C C . GLU B 1 82 ? 20.094 16.719 10.32 1 60.03 82 GLU B C 1
ATOM 1551 O O . GLU B 1 82 ? 21.062 16.031 9.984 1 60.03 82 GLU B O 1
ATOM 1556 N N . LYS B 1 83 ? 19.656 17.828 9.492 1 51.41 83 LYS B N 1
ATOM 1557 C CA . LYS B 1 83 ? 20.75 18.594 8.883 1 51.41 83 LYS B CA 1
ATOM 1558 C C . LYS B 1 83 ? 21.891 18.812 9.875 1 51.41 83 LYS B C 1
ATOM 1560 O O . LYS B 1 83 ? 21.672 19.234 11 1 51.41 83 LYS B O 1
ATOM 1565 N N . SER B 1 84 ? 22.844 17.969 9.797 1 46.56 84 SER B N 1
ATOM 1566 C CA . SER B 1 84 ? 24.031 18.297 10.586 1 46.56 84 SER B CA 1
ATOM 1567 C C . SER B 1 84 ? 24.297 19.797 10.57 1 46.56 84 SER B C 1
ATOM 1569 O O . SER B 1 84 ? 24.219 20.438 9.516 1 46.56 84 SER B O 1
ATOM 1571 N N . SER B 1 85 ? 23.906 20.484 11.594 1 47.97 85 SER B N 1
ATOM 1572 C CA . SER B 1 85 ? 24.453 21.812 11.797 1 47.97 85 SER B CA 1
ATOM 1573 C C . SER B 1 85 ? 25.875 21.922 11.219 1 47.97 85 SER B C 1
ATOM 1575 O O . SER B 1 85 ? 26.734 21.094 11.508 1 47.97 85 SER B O 1
ATOM 1577 N N . ARG B 1 86 ? 25.922 22.391 10.039 1 42.59 86 ARG B N 1
ATOM 1578 C CA . ARG B 1 86 ? 27.203 22.75 9.422 1 42.59 86 ARG B CA 1
ATOM 1579 C C . ARG B 1 86 ? 28.156 23.359 10.445 1 42.59 86 ARG B C 1
ATOM 1581 O O . ARG B 1 86 ? 27.938 24.484 10.891 1 42.59 86 ARG B O 1
ATOM 1588 N N . ALA B 1 87 ? 28.656 22.656 11.43 1 42.25 87 ALA B N 1
ATOM 1589 C CA . ALA B 1 87 ? 29.828 23.266 12.07 1 42.25 87 ALA B CA 1
ATOM 1590 C C . ALA B 1 87 ? 30.984 23.375 11.086 1 42.25 87 ALA B C 1
ATOM 1592 O O . ALA B 1 87 ? 31.5 22.375 10.602 1 42.25 87 ALA B O 1
ATOM 1593 N N . VAL B 1 88 ? 30.906 24.234 10.156 1 45.12 88 VAL B N 1
ATOM 1594 C CA . VAL B 1 88 ? 32.094 24.562 9.367 1 45.12 88 VAL B CA 1
ATOM 1595 C C . VAL B 1 88 ? 33.281 24.859 10.297 1 45.12 88 VAL B C 1
ATOM 1597 O O . VAL B 1 88 ? 33.219 25.766 11.117 1 45.12 88 VAL B O 1
ATOM 1600 N N . TYR B 1 89 ? 34.062 23.875 10.555 1 45.78 89 TYR B N 1
ATOM 1601 C CA . TYR B 1 89 ? 35.344 24.109 11.234 1 45.78 89 TYR B CA 1
ATOM 1602 C C . TYR B 1 89 ? 36.344 24.703 10.281 1 45.78 89 TYR B C 1
ATOM 1604 O O . TYR B 1 89 ? 36.562 24.188 9.188 1 45.78 89 TYR B O 1
ATOM 1612 N N . VAL B 1 90 ? 36.281 25.969 10.086 1 43.19 90 VAL B N 1
ATOM 1613 C CA . VAL B 1 90 ? 37.406 26.594 9.352 1 43.19 90 VAL B CA 1
ATOM 1614 C C . VAL B 1 90 ? 38.688 26.406 10.125 1 43.19 90 VAL B C 1
ATOM 1616 O O . VAL B 1 90 ? 38.812 26.828 11.273 1 43.19 90 VAL B O 1
ATOM 1619 N N . VAL B 1 91 ? 39.469 25.438 9.922 1 47.19 91 VAL B N 1
ATOM 1620 C CA . VAL B 1 91 ? 40.812 25.281 10.43 1 47.19 91 VAL B CA 1
ATOM 1621 C C . VAL B 1 91 ? 41.781 26.094 9.578 1 47.19 91 VAL B C 1
ATOM 1623 O O . VAL B 1 91 ? 41.938 25.844 8.375 1 47.19 91 VAL B O 1
ATOM 1626 N N . GLY B 1 92 ? 41.656 27.5 9.609 1 42.16 92 GLY B N 1
ATOM 1627 C CA . GLY B 1 92 ? 42.719 28.281 8.992 1 42.16 92 GLY B CA 1
ATOM 1628 C C . GLY B 1 92 ? 44.094 27.969 9.547 1 42.16 92 GLY B C 1
ATOM 1629 O O . GLY B 1 92 ? 44.281 27.875 10.766 1 42.16 92 GLY B O 1
ATOM 1630 N N . GLY B 1 93 ? 44.812 27.203 8.961 1 38.5 93 GLY B N 1
ATOM 1631 C CA . GLY B 1 93 ? 46.156 26.766 9.258 1 38.5 93 GLY B CA 1
ATOM 1632 C C . GLY B 1 93 ? 47.094 27.922 9.609 1 38.5 93 GLY B C 1
ATOM 1633 O O . GLY B 1 93 ? 47.906 27.797 10.531 1 38.5 93 GLY B O 1
ATOM 1634 N N . GLU B 1 94 ? 47.25 28.953 8.688 1 39.38 94 GLU B N 1
ATOM 1635 C CA . GLU B 1 94 ? 48.688 29.266 8.555 1 39.38 94 GLU B CA 1
ATOM 1636 C C . GLU B 1 94 ? 49.125 30.188 9.688 1 39.38 94 GLU B C 1
ATOM 1638 O O . GLU B 1 94 ? 50.344 30.266 9.977 1 39.38 94 GLU B O 1
ATOM 1643 N N . GLY B 1 95 ? 48.438 31.203 10.391 1 37.78 95 GLY B N 1
ATOM 1644 C CA . GLY B 1 95 ? 49.469 32.156 10.703 1 37.78 95 GLY B CA 1
ATOM 1645 C C . GLY B 1 95 ? 50.438 31.672 11.766 1 37.78 95 GLY B C 1
ATOM 1646 O O . GLY B 1 95 ? 50.25 30.594 12.328 1 37.78 95 GLY B O 1
ATOM 1647 N N . LYS B 1 96 ? 51.25 32.656 12.484 1 40.34 96 LYS B N 1
ATOM 1648 C CA . LYS B 1 96 ? 52.25 32.375 13.516 1 40.34 96 LYS B CA 1
ATOM 1649 C C . LYS B 1 96 ? 51.688 31.531 14.648 1 40.34 96 LYS B C 1
ATOM 1651 O O . LYS B 1 96 ? 52.25 30.531 15.047 1 40.34 96 LYS B O 1
ATOM 1656 N N . GLY B 1 97 ? 51.281 32.156 15.867 1 37.91 97 GLY B N 1
ATOM 1657 C CA . GLY B 1 97 ? 51.281 31.641 17.234 1 37.91 97 GLY B CA 1
ATOM 1658 C C . GLY B 1 97 ? 50.156 30.641 17.469 1 37.91 97 GLY B C 1
ATOM 1659 O O . GLY B 1 97 ? 50.406 29.438 17.5 1 37.91 97 GLY B O 1
ATOM 1660 N N . ALA B 1 98 ? 49.125 31.094 18.375 1 37.88 98 ALA B N 1
ATOM 1661 C CA . ALA B 1 98 ? 48.219 30.312 19.234 1 37.88 98 ALA B CA 1
ATOM 1662 C C . ALA B 1 98 ? 47.125 29.656 18.406 1 37.88 98 ALA B C 1
ATOM 1664 O O . ALA B 1 98 ? 46.531 30.297 17.531 1 37.88 98 ALA B O 1
ATOM 1665 N N . LEU B 1 99 ? 47.156 28.375 18.156 1 37.16 99 LEU B N 1
ATOM 1666 C CA . LEU B 1 99 ? 46.25 27.422 17.531 1 37.16 99 LEU B CA 1
ATOM 1667 C C . LEU B 1 99 ? 44.844 27.562 18.094 1 37.16 99 L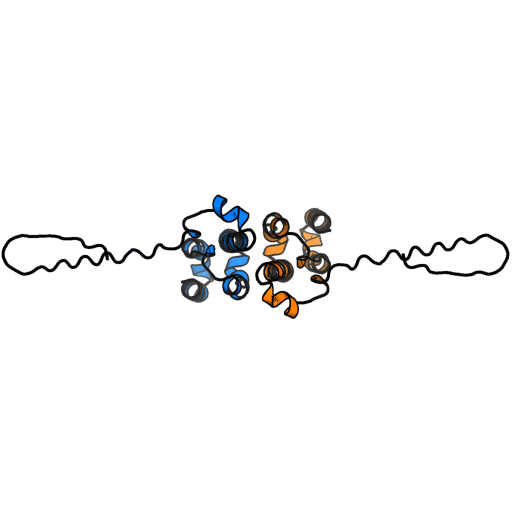EU B C 1
ATOM 1669 O O . LEU B 1 99 ? 44.594 27.203 19.25 1 37.16 99 LEU B O 1
ATOM 1673 N N . HIS B 1 100 ? 44.219 28.781 18.188 1 35.25 100 HIS B N 1
ATOM 1674 C CA . HIS B 1 100 ? 42.906 28.734 18.812 1 35.25 100 HIS B CA 1
ATOM 1675 C C . HIS B 1 100 ? 41.875 28.047 17.891 1 35.25 100 HIS B C 1
ATOM 1677 O O . HIS B 1 100 ? 41.719 28.438 16.734 1 35.25 100 HIS B O 1
ATOM 1683 N N . ASP B 1 101 ? 41.781 26.734 17.906 1 39.62 101 ASP B N 1
ATOM 1684 C CA . ASP B 1 101 ? 40.781 25.875 17.234 1 39.62 101 ASP B CA 1
ATOM 1685 C C . ASP B 1 101 ? 39.375 26.266 17.609 1 39.62 101 ASP B C 1
ATOM 1687 O O . ASP B 1 101 ? 38.969 26.156 18.766 1 39.62 101 ASP B O 1
ATOM 1691 N N . GLU B 1 102 ? 38.906 27.578 17.281 1 38.91 102 GLU B N 1
ATOM 1692 C CA . GLU B 1 102 ? 37.531 27.797 17.719 1 38.91 102 GLU B CA 1
ATOM 1693 C C . GLU B 1 102 ? 36.531 27.141 16.766 1 38.91 102 GLU B C 1
ATOM 1695 O O . GLU B 1 102 ? 36.656 27.281 15.539 1 38.91 102 GLU B O 1
ATOM 1700 N N . VAL B 1 103 ? 36.031 26.016 17.094 1 41.53 103 VAL B N 1
ATOM 1701 C CA . VAL B 1 103 ? 34.938 25.312 16.469 1 41.53 103 VAL B CA 1
ATOM 1702 C C . VAL B 1 103 ? 33.656 26.109 16.625 1 41.53 103 VAL B C 1
ATOM 1704 O O . VAL B 1 103 ? 33.281 26.484 17.73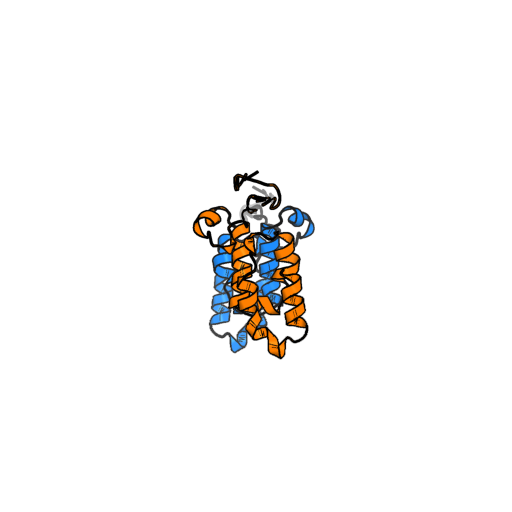4 1 41.53 103 VAL B O 1
ATOM 1707 N N . HIS B 1 104 ? 33.344 27.094 15.656 1 37.59 104 HIS B N 1
ATOM 1708 C CA . HIS B 1 104 ? 32.062 27.781 15.82 1 37.59 104 HIS B CA 1
ATOM 1709 C C . HIS B 1 104 ? 30.953 27.078 15.055 1 37.59 104 HIS B C 1
ATOM 1711 O O . HIS B 1 104 ? 31.156 26.609 13.938 1 37.59 104 HIS B O 1
ATOM 1717 N N . SER B 1 105 ? 30.078 26.359 15.727 1 37.75 105 SER B N 1
ATOM 1718 C CA . SER B 1 105 ? 28.797 25.891 15.211 1 37.75 105 SER B CA 1
ATOM 1719 C C . SER B 1 105 ? 27.891 27.062 14.844 1 37.75 105 SER B C 1
ATOM 1721 O O . SER B 1 105 ? 27.797 28.031 15.594 1 37.75 105 SER B O 1
ATOM 1723 N N . ILE B 1 106 ? 27.922 27.359 13.508 1 32.62 106 ILE B N 1
ATOM 1724 C CA . ILE B 1 106 ? 26.953 28.391 13.156 1 32.62 106 ILE B CA 1
ATOM 1725 C C . ILE B 1 106 ? 25.547 27.797 13.125 1 32.62 106 ILE B C 1
ATOM 1727 O O . ILE B 1 106 ? 25.328 26.719 12.57 1 32.62 106 ILE B O 1
#

Secondary structure (DSSP, 8-state):
-HHHHHHHHHHTHHHHGGGHHHHHTTS-GGGS-HHHHHHTGGG-HHHHTSHHHHHHHHHHHHHHH-GGGTTTT--TTTS---------------SSS---------/-HHHHHHHHHHTHHHHGGGHHHHHTTS-GGGS-HHHHHHTGGG-HHHHTSHHHHHHHHHHHHHHH-GGGTTTT--TTTS---------------SSS---------

Solvent-accessible surface area (backbone atoms only — not comparable to full-atom values): 12910 Å² total; per-residue (Å²): 111,67,66,58,54,50,53,60,31,66,74,43,42,90,80,35,53,84,49,44,46,69,58,52,69,71,52,45,53,50,73,50,55,67,65,52,44,60,73,48,56,68,63,33,58,84,36,45,61,31,65,78,38,28,49,52,54,52,49,21,50,44,45,73,67,38,59,88,46,37,80,79,60,65,42,84,47,61,50,73,79,69,74,70,68,58,51,56,63,70,77,79,72,75,80,90,82,83,82,74,80,64,75,50,71,103,111,66,67,58,54,51,52,60,31,65,74,43,43,91,80,33,53,84,50,44,46,69,57,51,69,70,53,45,52,52,72,50,54,67,65,52,43,61,72,46,57,69,63,34,58,84,35,45,62,31,65,77,37,29,49,52,54,51,48,20,49,44,45,71,68,38,59,88,45,38,80,79,60,64,41,81,47,61,49,74,78,71,74,69,66,59,49,60,63,71,78,79,71,74,77,86,84,84,82,73,82,65,72,49,72,102

Foldseek 3Di:
DVVVLVVVCVVPVPVCLVCSLVVLVPALLLPDDPCCLVVPVCPDCSQCVDVSSVVNSVLSVCVVPPVVCCVVSDDPSNDPPPPPQPQPQPQPPDDDDDSPSDRDRD/DVVVLVVVCVVPVPPCLVCSLVVCVPALLLPDDPCCLVVPVCPDCSQCVDPSSVVNSVLSVCVVVPVVCCVVSDDPSNDPPPPPQPQPQPQPPDDDDDSPSPRDRD

Radius of gyration: 27.37 Å; Cα contacts (8 Å, |Δi|>4): 182; chains: 2; bounding box: 115×56×35 Å